Protein AF-U7PN08-F1 (afdb_monomer_lite)

Organism: Sporothrix schenckii (strain ATCC 58251 / de Perez 2211183) (NCBI:txid1391915)

Foldseek 3Di:
DVPPDDVVCDDPVNCCVQQPDDPKDWDWDQDPVRAIATFAWDWDFDDDPNHTFKIFIWGGDPQETEGRDIDGDPVCVVVVVVLVVQVVRVVCCVVRVRNDYHPDDAQLPDPVRVVVLVDPFDWDAFPQARPDTHTCDPVVSVVVVPDNHDGVVVVVLVVVLVVVCVVPVPDDSVCSLPPPLPPDDPPDDCDDDDDDPDDDDDDDDDDDDDDDDDDDDDDDPDDDDDDDDDDDDDDDDDDPDLFQPQVPPDPPFDDLVVLQPADQQQAWEAAQVDPDTGGPVPDPQCPVDGCPPRDGPVVVSSSVCRVNDSSCRSVHYHYHYDDDD

Secondary structure (DSSP, 8-state):
--S---GGG--HHHHIIIII--SSPPEEEE-TTS-EEEEEEEEEEEEETTEEEEEEEEEEETTEEEEEEEEE-GGGGGG-HHHHHHHHHHHHHHHHT-SEEE-----TT-TTTGGGGGSSS-EEE-SS-TT-EEE-SHHHHHHHTT-SS--HHHHHHHHHHHHHHHH-TTS-GGGTTTGGGSSPPP-----------PPP-------------PPPPPPP---PPP------------------GGGS--TTPPPHHHHTTS--TT-EEEETTEEEEEEGGGSGGGGGS-TTSSSSHHHHHHHHHHHH-GGGGGG--EEE-----

Radius of gyration: 24.43 Å; chains: 1; bounding box: 59×57×61 Å

Structure (mmCIF, N/CA/C/O backbone):
data_AF-U7PN08-F1
#
_entry.id   AF-U7PN08-F1
#
loop_
_atom_site.group_PDB
_atom_site.id
_atom_site.type_symbol
_atom_site.label_atom_id
_atom_site.label_alt_id
_atom_site.label_comp_id
_atom_site.label_asym_id
_atom_site.label_entity_id
_atom_site.label_seq_id
_atom_site.pdbx_PDB_ins_code
_atom_site.Cartn_x
_atom_site.Cartn_y
_atom_site.Cartn_z
_atom_site.occupancy
_atom_site.B_iso_or_equiv
_atom_site.auth_seq_id
_atom_site.auth_comp_id
_atom_site.auth_asym_id
_atom_site.auth_atom_id
_atom_site.pdbx_PDB_model_num
ATOM 1 N N . MET A 1 1 ? -21.910 5.090 8.828 1.00 48.53 1 MET A N 1
ATOM 2 C CA . MET A 1 1 ? -21.813 4.365 7.538 1.00 48.53 1 MET A CA 1
ATOM 3 C C . MET A 1 1 ? -21.013 5.213 6.531 1.00 48.53 1 MET A C 1
ATOM 5 O O . MET A 1 1 ? -21.538 6.206 6.048 1.00 48.53 1 MET A O 1
ATOM 9 N N . VAL A 1 2 ? -19.725 4.918 6.285 1.00 52.94 2 VAL A N 1
ATOM 10 C CA . VAL A 1 2 ? -18.786 5.825 5.559 1.00 52.94 2 VAL A CA 1
ATOM 11 C C . VAL A 1 2 ? -18.985 5.840 4.035 1.00 52.94 2 VAL A C 1
ATOM 13 O O . VAL A 1 2 ? -18.744 6.863 3.392 1.00 52.94 2 VAL A O 1
ATOM 16 N N . HIS A 1 3 ? -19.449 4.732 3.453 1.00 58.91 3 HIS A N 1
ATOM 17 C CA . HIS A 1 3 ? -19.640 4.603 2.002 1.00 58.91 3 HIS A CA 1
ATOM 18 C C . HIS A 1 3 ? -21.095 4.772 1.547 1.00 58.91 3 HIS A C 1
ATOM 20 O O . HIS A 1 3 ? -21.327 4.864 0.350 1.00 58.91 3 HIS A O 1
ATOM 26 N N . LYS A 1 4 ? -22.057 4.871 2.488 1.00 65.12 4 LYS A N 1
ATOM 27 C CA . LYS A 1 4 ? -23.510 4.951 2.215 1.00 65.12 4 LYS A CA 1
ATOM 28 C C . LYS A 1 4 ? -23.939 4.035 1.055 1.00 65.12 4 LYS A C 1
ATOM 30 O O . LYS A 1 4 ? -24.728 4.436 0.204 1.00 65.12 4 LYS A O 1
ATOM 35 N N . GLU A 1 5 ? -23.372 2.831 1.001 1.00 73.50 5 GLU A N 1
ATOM 36 C CA . GLU A 1 5 ? -23.681 1.895 -0.070 1.00 73.50 5 GLU A CA 1
ATOM 37 C C . GLU A 1 5 ? -25.128 1.428 0.067 1.00 73.50 5 GLU A C 1
ATOM 39 O O . GLU A 1 5 ? -25.603 1.219 1.191 1.00 73.50 5 GLU A O 1
ATOM 44 N N . PRO A 1 6 ? -25.850 1.282 -1.054 1.00 76.88 6 PRO A N 1
ATOM 45 C CA . PRO A 1 6 ? -27.193 0.743 -1.008 1.00 76.88 6 PRO A CA 1
ATOM 46 C C . PRO A 1 6 ? -27.141 -0.689 -0.449 1.00 76.88 6 PRO A C 1
ATOM 48 O O . PRO A 1 6 ? -26.194 -1.424 -0.748 1.00 76.88 6 PRO A O 1
ATOM 51 N N . PRO A 1 7 ? -28.160 -1.131 0.312 1.00 75.44 7 PRO A N 1
ATOM 52 C CA . PRO A 1 7 ? -28.191 -2.479 0.884 1.00 75.44 7 PRO A CA 1
ATOM 53 C C . PRO A 1 7 ? -27.984 -3.598 -0.144 1.00 75.44 7 PRO A C 1
ATOM 55 O O . PRO A 1 7 ? -27.451 -4.647 0.199 1.00 75.44 7 PRO A O 1
ATOM 58 N N . SER A 1 8 ? -28.340 -3.362 -1.412 1.00 79.88 8 SER A N 1
ATOM 59 C CA . SER A 1 8 ? -28.128 -4.297 -2.522 1.00 79.88 8 SER A CA 1
ATOM 60 C C . SER A 1 8 ? -26.656 -4.622 -2.802 1.00 79.88 8 SER A C 1
ATOM 62 O O . SER A 1 8 ? -26.373 -5.704 -3.305 1.00 79.88 8 SER A O 1
ATOM 64 N N . LYS A 1 9 ? -25.711 -3.733 -2.459 1.00 77.81 9 LYS A N 1
ATOM 65 C CA . LYS A 1 9 ? -24.267 -3.987 -2.613 1.00 77.81 9 LYS A CA 1
ATOM 66 C C . LYS A 1 9 ? -23.656 -4.746 -1.432 1.00 77.81 9 LYS A C 1
ATOM 68 O O . LYS A 1 9 ? -22.586 -5.335 -1.564 1.00 77.81 9 LYS A O 1
ATOM 73 N N . ILE A 1 10 ? -24.352 -4.806 -0.296 1.00 80.50 10 ILE A N 1
ATOM 74 C CA . ILE A 1 10 ? -23.883 -5.500 0.906 1.00 80.50 10 ILE A CA 1
ATOM 75 C C . ILE A 1 10 ? -24.376 -6.948 0.857 1.00 80.50 10 ILE A C 1
ATOM 77 O O . ILE A 1 10 ? -25.442 -7.285 1.369 1.00 80.50 10 ILE A O 1
ATOM 81 N N . SER A 1 11 ? -23.589 -7.827 0.237 1.00 86.81 11 SER A N 1
ATOM 82 C CA . SER A 1 11 ? -23.894 -9.259 0.159 1.00 86.81 11 SER A CA 1
ATOM 83 C C . SER A 1 11 ? -22.868 -10.102 0.915 1.00 86.81 11 SER A C 1
ATOM 85 O O . SER A 1 11 ? -21.688 -9.760 1.000 1.00 86.81 11 SER A O 1
ATOM 87 N N . LYS A 1 12 ? -23.304 -11.259 1.431 1.00 88.94 12 LYS A N 1
ATOM 88 C CA . LYS A 1 12 ? -22.400 -12.238 2.057 1.00 88.94 12 LYS A CA 1
ATOM 89 C C . LYS A 1 12 ? -21.317 -12.705 1.077 1.00 88.94 12 LYS A C 1
ATOM 91 O O . LYS A 1 12 ? -20.165 -12.831 1.469 1.00 88.94 12 LYS A O 1
ATOM 96 N N . ARG A 1 13 ? -21.681 -12.899 -0.198 1.00 90.38 13 ARG A N 1
ATOM 97 C CA . ARG A 1 13 ? -20.743 -13.249 -1.276 1.00 90.38 13 ARG A CA 1
ATOM 98 C C . ARG A 1 13 ? -19.701 -12.150 -1.493 1.00 90.38 13 ARG A C 1
ATOM 100 O O . ARG A 1 13 ? -18.518 -12.455 -1.530 1.00 90.38 13 ARG A O 1
ATOM 107 N N . GLY A 1 14 ? -20.125 -10.885 -1.560 1.00 88.38 14 GLY A N 1
ATOM 108 C CA . GLY A 1 14 ? -19.219 -9.739 -1.675 1.00 88.38 14 GLY A CA 1
ATOM 109 C C . GLY A 1 14 ? -18.252 -9.642 -0.495 1.00 88.38 14 GLY A C 1
ATOM 110 O O . GLY A 1 14 ? -17.055 -9.482 -0.701 1.00 88.38 14 GLY A O 1
ATOM 111 N N . PHE A 1 15 ? -18.740 -9.850 0.733 1.00 86.44 15 PHE A N 1
ATOM 112 C CA . PHE A 1 15 ? -17.890 -9.918 1.925 1.00 86.44 15 PHE A CA 1
ATOM 113 C C . PHE A 1 15 ? -16.856 -11.050 1.840 1.00 86.44 15 PHE A C 1
ATOM 115 O O . PHE A 1 15 ? -15.682 -10.835 2.131 1.00 86.44 15 PHE A O 1
ATOM 122 N N . THR A 1 16 ? -17.269 -12.254 1.432 1.00 90.31 16 THR A N 1
ATOM 123 C CA . THR A 1 16 ? -16.353 -13.391 1.277 1.00 90.31 16 THR A CA 1
ATOM 124 C C . THR A 1 16 ? -15.292 -13.111 0.217 1.00 90.31 16 THR A C 1
ATOM 126 O O . THR A 1 16 ? -14.107 -13.264 0.501 1.00 90.31 16 THR A O 1
ATOM 129 N N . ASN A 1 17 ? -15.697 -12.644 -0.962 1.00 89.44 17 ASN A N 1
ATOM 130 C CA . ASN A 1 17 ? -14.781 -12.401 -2.073 1.00 89.44 17 ASN A CA 1
ATOM 131 C C . ASN A 1 17 ? -13.798 -11.265 -1.782 1.00 89.44 17 ASN A C 1
ATOM 133 O O . ASN A 1 17 ? -12.627 -11.392 -2.111 1.00 89.44 17 ASN A O 1
ATOM 137 N N . PHE A 1 18 ? -14.264 -10.178 -1.163 1.00 87.62 18 PHE A N 1
ATOM 138 C CA . PHE A 1 18 ? -13.441 -8.992 -0.942 1.00 87.62 18 PHE A CA 1
ATOM 139 C C . PHE A 1 18 ? -12.589 -9.072 0.330 1.00 87.62 18 PHE A C 1
ATOM 141 O O . PHE A 1 18 ? -11.478 -8.558 0.354 1.00 87.62 18 PHE A O 1
ATOM 148 N N . LEU A 1 19 ? -13.104 -9.684 1.403 1.00 90.19 19 LEU A N 1
ATOM 149 C CA . LEU A 1 19 ? -12.469 -9.610 2.724 1.00 90.19 19 LEU A CA 1
ATOM 150 C C . LEU A 1 19 ? -11.989 -10.958 3.260 1.00 90.19 19 LEU A C 1
ATOM 152 O O . LEU A 1 19 ? -11.225 -10.955 4.217 1.00 90.19 19 LEU A O 1
ATOM 156 N N . CYS A 1 20 ? -12.429 -12.100 2.722 1.00 91.25 20 CYS A N 1
ATOM 157 C CA . CYS A 1 20 ? -12.072 -13.418 3.273 1.00 91.25 20 CYS A CA 1
ATOM 158 C C . CYS A 1 20 ? -11.167 -14.236 2.356 1.00 91.25 20 CYS A C 1
ATOM 160 O O . CYS A 1 20 ? -10.262 -14.911 2.846 1.00 91.25 20 CYS A O 1
ATOM 162 N N . ASN A 1 21 ? -11.435 -14.205 1.053 1.00 91.12 21 ASN A N 1
ATOM 163 C CA . ASN A 1 21 ? -10.650 -14.928 0.069 1.00 91.12 21 ASN A CA 1
ATOM 164 C C . ASN A 1 21 ? -9.353 -14.165 -0.188 1.00 91.12 21 ASN A C 1
ATOM 166 O O . ASN A 1 21 ? -9.376 -12.974 -0.478 1.00 91.12 21 ASN A O 1
ATOM 170 N N . SER A 1 22 ? -8.227 -14.862 -0.084 1.00 92.75 22 SER A N 1
ATOM 171 C CA . SER A 1 22 ? -6.915 -14.307 -0.389 1.00 92.75 22 SER A CA 1
ATOM 172 C C . SER A 1 22 ? -6.067 -15.351 -1.107 1.00 92.75 22 SER A C 1
ATOM 174 O O . SER A 1 22 ? -6.108 -16.522 -0.713 1.00 92.75 22 SER A O 1
ATOM 176 N N . PRO A 1 23 ? -5.286 -14.952 -2.128 1.00 92.81 23 PRO A N 1
ATOM 177 C CA . PRO A 1 23 ? -4.316 -15.837 -2.764 1.00 92.81 23 PRO A CA 1
ATOM 178 C C . PRO A 1 23 ? -3.104 -16.123 -1.862 1.00 92.81 23 PRO A C 1
ATOM 180 O O . PRO A 1 23 ? -2.342 -17.050 -2.132 1.00 92.81 23 PRO A O 1
ATOM 183 N N . LEU A 1 24 ? -2.905 -15.347 -0.788 1.00 93.81 24 LEU A N 1
ATOM 184 C CA . LEU A 1 24 ? -1.749 -15.494 0.088 1.00 93.81 24 LEU A CA 1
ATOM 185 C C . LEU A 1 24 ? -1.892 -16.726 0.983 1.00 93.81 24 LEU A C 1
ATOM 187 O O . LEU A 1 24 ? -2.796 -16.828 1.821 1.00 93.81 24 LEU A O 1
ATOM 191 N N . ARG A 1 25 ? -0.943 -17.654 0.847 1.00 92.75 25 ARG A N 1
ATOM 192 C CA . ARG A 1 25 ? -0.860 -18.836 1.705 1.00 92.75 25 ARG A CA 1
ATOM 193 C C . ARG A 1 25 ? -0.466 -18.420 3.117 1.00 92.75 25 ARG A C 1
ATOM 195 O O . ARG A 1 25 ? 0.475 -17.657 3.316 1.00 92.75 25 ARG A O 1
ATOM 202 N N . ARG A 1 26 ? -1.195 -18.938 4.108 1.00 96.25 26 ARG A N 1
ATOM 203 C CA . ARG A 1 26 ? -0.834 -18.752 5.514 1.00 96.25 26 ARG A CA 1
ATOM 204 C C . ARG A 1 26 ? 0.273 -19.716 5.895 1.00 96.25 26 ARG A C 1
ATOM 206 O O . ARG A 1 26 ? 0.074 -20.926 5.836 1.00 96.25 26 ARG A O 1
ATOM 213 N N . GLU A 1 27 ? 1.386 -19.175 6.358 1.00 95.50 27 GLU A N 1
ATOM 214 C CA . GLU A 1 27 ? 2.536 -19.958 6.798 1.00 95.50 27 GLU A CA 1
ATOM 215 C C . GLU A 1 27 ? 3.260 -19.279 7.960 1.00 95.50 27 GLU A C 1
ATOM 217 O O . GLU A 1 27 ? 3.005 -18.119 8.290 1.00 95.50 27 GLU A O 1
ATOM 222 N N . THR A 1 28 ? 4.150 -20.026 8.606 1.00 95.12 28 THR A N 1
ATOM 223 C CA . THR A 1 28 ? 5.056 -19.486 9.617 1.00 95.12 28 THR A CA 1
ATOM 224 C C . THR A 1 28 ? 6.468 -19.544 9.061 1.00 95.12 28 THR A C 1
ATOM 226 O O . THR A 1 28 ? 7.020 -20.625 8.868 1.00 95.12 28 THR A O 1
ATOM 229 N N . PHE A 1 29 ? 7.056 -18.381 8.828 1.00 91.31 29 PHE A N 1
ATOM 230 C CA . PHE A 1 29 ? 8.434 -18.237 8.393 1.00 91.31 29 PHE A CA 1
ATOM 231 C C . PHE A 1 29 ? 9.353 -18.151 9.612 1.00 91.31 29 PHE A C 1
ATOM 233 O O . PHE A 1 29 ? 9.086 -17.383 10.534 1.00 91.31 29 PHE A O 1
ATOM 240 N N . THR A 1 30 ? 10.433 -18.932 9.632 1.00 92.12 30 THR A N 1
ATOM 241 C CA . THR A 1 30 ? 11.452 -18.849 10.688 1.00 92.12 30 THR A CA 1
ATOM 242 C C . THR A 1 30 ? 12.684 -18.160 10.124 1.00 92.12 30 THR A C 1
ATOM 244 O O . THR A 1 30 ? 13.304 -18.651 9.185 1.00 92.12 30 THR A O 1
ATOM 247 N N . GLU A 1 31 ? 13.023 -17.006 10.685 1.00 87.75 31 GLU A N 1
ATOM 248 C CA . GLU A 1 31 ? 14.230 -16.269 10.328 1.00 87.75 31 GLU A CA 1
ATOM 249 C C . GLU A 1 31 ? 15.496 -17.000 10.787 1.00 87.75 31 GLU A C 1
ATOM 251 O O . GLU A 1 31 ? 15.458 -17.844 11.682 1.00 87.75 31 GLU A O 1
ATOM 256 N N . ARG A 1 32 ? 16.655 -16.594 10.248 1.00 88.06 32 ARG A N 1
ATOM 257 C CA . ARG A 1 32 ? 17.975 -17.079 10.697 1.00 88.06 32 ARG A CA 1
ATOM 258 C C . ARG A 1 32 ? 18.209 -16.881 12.200 1.00 88.06 32 ARG A C 1
ATOM 260 O O . ARG A 1 32 ? 18.903 -17.675 12.818 1.00 88.06 32 ARG A O 1
ATOM 267 N N . SER A 1 33 ? 17.602 -15.850 12.787 1.00 89.00 33 SER A N 1
ATOM 268 C CA . SER A 1 33 ? 17.632 -15.562 14.228 1.00 89.00 33 SER A CA 1
ATOM 269 C C . SER A 1 33 ? 16.810 -16.547 15.078 1.00 89.00 33 SER A C 1
ATOM 271 O O . SER A 1 33 ? 16.816 -16.450 16.302 1.00 89.00 33 SER A O 1
ATOM 273 N N . GLY A 1 34 ? 16.052 -17.456 14.452 1.00 89.56 34 GLY A N 1
ATOM 274 C CA . GLY A 1 34 ? 15.071 -18.325 15.106 1.00 89.56 34 GLY A CA 1
ATOM 275 C C . GLY A 1 34 ? 13.718 -17.653 15.372 1.00 89.56 34 GLY A C 1
ATOM 276 O O . GLY A 1 34 ? 12.783 -18.315 15.827 1.00 89.56 34 GLY A O 1
ATOM 277 N N . ARG A 1 35 ? 13.571 -16.353 15.079 1.00 88.69 35 ARG A N 1
ATOM 278 C CA . ARG A 1 35 ? 12.297 -15.638 15.228 1.00 88.69 35 ARG A CA 1
ATOM 279 C C . ARG A 1 35 ? 11.270 -16.160 14.225 1.00 88.69 35 ARG A C 1
ATOM 281 O O . ARG A 1 35 ? 11.545 -16.248 13.031 1.00 88.69 35 ARG A O 1
ATOM 288 N N . GLN A 1 36 ? 10.065 -16.449 14.709 1.00 92.75 36 GLN A N 1
ATOM 289 C CA . GLN A 1 36 ? 8.946 -16.876 13.874 1.00 92.75 36 GLN A CA 1
ATOM 290 C C . GLN A 1 36 ? 8.055 -15.693 13.487 1.00 92.75 36 GLN A C 1
ATOM 292 O O . GLN A 1 36 ? 7.582 -14.952 14.349 1.00 92.75 36 GLN A O 1
ATOM 297 N N . LYS A 1 37 ? 7.782 -15.563 12.190 1.00 93.69 37 LYS A N 1
ATOM 298 C CA . LYS A 1 37 ? 6.851 -14.606 11.589 1.00 93.69 37 LYS A CA 1
ATOM 299 C C . LYS A 1 37 ? 5.677 -15.344 10.968 1.00 93.69 37 LYS A C 1
ATOM 301 O O . LYS A 1 37 ? 5.848 -16.413 10.395 1.00 93.69 37 LYS A O 1
ATOM 306 N N . LYS A 1 38 ? 4.483 -14.766 11.060 1.00 96.38 38 LYS A N 1
ATOM 307 C CA . LYS A 1 38 ? 3.294 -15.294 10.383 1.00 96.38 38 LYS A CA 1
ATOM 308 C C . LYS A 1 38 ? 3.156 -14.589 9.050 1.00 96.38 38 LYS A C 1
ATOM 310 O O . LYS A 1 38 ? 3.201 -13.372 9.026 1.00 96.38 38 LYS A O 1
ATOM 315 N N . LEU A 1 39 ? 2.941 -15.328 7.978 1.00 97.31 39 LEU A N 1
ATOM 316 C CA . LEU A 1 39 ? 2.681 -14.773 6.657 1.00 97.31 39 LEU A CA 1
ATOM 317 C C . LEU A 1 39 ? 1.262 -15.125 6.208 1.00 97.31 39 LEU A C 1
ATOM 319 O O . LEU A 1 39 ? 0.658 -16.074 6.718 1.00 97.31 39 LEU A O 1
ATOM 323 N N . GLY A 1 40 ? 0.723 -14.333 5.287 1.00 97.19 40 GLY A N 1
ATOM 324 C CA . GLY A 1 40 ? -0.614 -14.488 4.716 1.00 97.19 40 GLY A CA 1
ATOM 325 C C . GLY A 1 40 ? -1.629 -13.466 5.228 1.00 97.19 40 GLY A C 1
ATOM 326 O O . GLY A 1 40 ? -1.293 -12.543 5.967 1.00 97.19 40 GLY A O 1
ATOM 327 N N . SER A 1 41 ? -2.893 -13.632 4.835 1.00 97.31 41 SER A N 1
ATOM 328 C CA . SER A 1 41 ? -3.963 -12.679 5.168 1.00 97.31 41 SER A CA 1
ATOM 329 C C . SER A 1 41 ? -4.667 -13.019 6.475 1.00 97.31 41 SER A C 1
ATOM 331 O O . SER A 1 41 ? -5.036 -14.173 6.713 1.00 97.31 41 SER A O 1
ATOM 333 N N . PHE A 1 42 ? -4.929 -12.022 7.316 1.00 97.25 42 PHE A N 1
ATOM 334 C CA . PHE A 1 42 ? -5.542 -12.187 8.633 1.00 97.25 42 PHE A CA 1
ATOM 335 C C . PHE A 1 42 ? -6.609 -11.129 8.919 1.00 97.25 42 PHE A C 1
ATOM 337 O O . PHE A 1 42 ? -6.631 -10.042 8.344 1.00 97.25 42 PHE A O 1
ATOM 344 N N . HIS A 1 43 ? -7.486 -11.457 9.870 1.00 96.88 43 HIS A N 1
ATOM 345 C CA . HIS A 1 43 ? -8.453 -10.523 10.439 1.00 96.88 43 HIS A CA 1
ATOM 346 C C . HIS A 1 43 ? -8.082 -10.181 11.872 1.00 96.88 43 HIS A C 1
ATOM 348 O O . HIS A 1 43 ? -8.101 -11.039 12.758 1.00 96.88 43 HIS A O 1
ATOM 354 N N . GLN A 1 44 ? -7.823 -8.906 12.122 1.00 96.06 44 GLN A N 1
ATOM 355 C CA . GLN A 1 44 ? -7.682 -8.359 13.456 1.00 96.06 44 GLN A CA 1
ATOM 356 C C . GLN A 1 44 ? -9.050 -7.930 13.990 1.00 96.06 44 GLN A C 1
ATOM 358 O O . GLN A 1 44 ? -9.612 -6.915 13.590 1.00 96.06 44 GLN A O 1
ATOM 363 N N . CYS A 1 45 ? -9.602 -8.729 14.900 1.00 97.12 45 CYS A N 1
ATOM 364 C CA . CYS A 1 45 ? -10.939 -8.526 15.455 1.00 97.12 45 CYS A CA 1
ATOM 365 C C . CYS A 1 45 ? -10.902 -7.685 16.740 1.00 97.12 45 CYS A C 1
ATOM 367 O O . CYS A 1 45 ? -10.365 -8.127 17.755 1.00 97.12 45 CYS A O 1
ATOM 369 N N . TYR A 1 46 ? -11.552 -6.522 16.733 1.00 95.38 46 TYR A N 1
ATOM 370 C CA . TYR A 1 46 ? -11.676 -5.642 17.898 1.00 95.38 46 TYR A CA 1
ATOM 371 C C . TYR A 1 46 ? -13.018 -5.872 18.584 1.00 95.38 46 TYR A C 1
ATOM 373 O O . TYR A 1 46 ? -14.074 -5.753 17.954 1.00 95.38 46 TYR A O 1
ATOM 381 N N . ARG A 1 47 ? -12.987 -6.194 19.880 1.00 96.19 47 ARG A N 1
ATOM 382 C CA . ARG A 1 47 ? -14.186 -6.503 20.663 1.00 96.19 47 ARG A CA 1
ATOM 383 C C . ARG A 1 47 ? -14.318 -5.598 21.883 1.00 96.19 47 ARG A C 1
ATOM 385 O O . ARG A 1 47 ? -13.344 -5.407 22.601 1.00 96.19 47 ARG A O 1
ATOM 392 N N . LEU A 1 48 ? -15.529 -5.103 22.128 1.00 93.69 48 LEU A N 1
ATOM 393 C CA . LEU A 1 48 ? -15.926 -4.442 23.375 1.00 93.69 48 LEU A CA 1
ATOM 394 C C . LEU A 1 48 ? -16.951 -5.334 24.069 1.00 93.69 48 LEU A C 1
ATOM 396 O O . LEU A 1 48 ? -17.939 -5.719 23.445 1.00 93.69 48 LEU A O 1
ATOM 400 N N . ASP A 1 49 ? -16.689 -5.722 25.316 1.00 95.44 49 ASP A N 1
ATOM 401 C CA . ASP A 1 49 ? -17.567 -6.608 26.098 1.00 95.44 49 ASP A CA 1
ATOM 402 C C . ASP A 1 49 ? -17.956 -7.891 25.334 1.00 95.44 49 ASP A C 1
ATOM 404 O O . ASP A 1 49 ? -19.111 -8.313 25.282 1.00 95.44 49 ASP A O 1
ATOM 408 N N . GLY A 1 50 ? -16.978 -8.477 24.633 1.00 96.00 50 GLY A N 1
ATOM 409 C CA . GLY A 1 50 ? -17.147 -9.664 23.784 1.00 96.00 50 GLY A CA 1
ATOM 410 C C . GLY A 1 50 ? -17.799 -9.410 22.414 1.00 96.00 50 GLY A C 1
ATOM 411 O O . GLY A 1 50 ? -17.678 -10.248 21.513 1.00 96.00 50 GLY A O 1
ATOM 412 N N . ARG A 1 51 ? -18.424 -8.248 22.193 1.00 96.38 51 ARG A N 1
ATOM 413 C CA . ARG A 1 51 ? -19.074 -7.888 20.923 1.00 96.38 51 ARG A CA 1
ATOM 414 C C . ARG A 1 51 ? -18.050 -7.398 19.910 1.00 96.38 51 ARG A C 1
ATOM 416 O O . ARG A 1 51 ? -17.253 -6.523 20.221 1.00 96.38 51 ARG A O 1
ATOM 423 N N . LEU A 1 52 ? -18.082 -7.943 18.694 1.00 96.00 52 LEU A N 1
ATOM 424 C CA . LEU A 1 52 ? -17.225 -7.498 17.591 1.00 96.00 52 LEU A CA 1
ATOM 425 C C . LEU A 1 52 ? -17.666 -6.112 17.120 1.00 96.00 52 LEU A C 1
ATOM 427 O O . LEU A 1 52 ? -18.808 -5.944 16.702 1.00 96.00 52 LEU A O 1
ATOM 431 N N . VAL A 1 53 ? -16.764 -5.136 17.196 1.00 95.81 53 VAL A N 1
ATOM 432 C CA . VAL A 1 53 ? -17.049 -3.736 16.847 1.00 95.81 53 VAL A CA 1
ATOM 433 C C . VAL A 1 53 ? -16.179 -3.206 15.713 1.00 95.81 53 VAL A C 1
ATOM 435 O O . VAL A 1 53 ? -16.565 -2.226 15.085 1.00 95.81 53 VAL A O 1
ATOM 438 N N . ALA A 1 54 ? -15.040 -3.835 15.417 1.00 95.94 54 ALA A N 1
ATOM 439 C CA . ALA A 1 54 ? -14.244 -3.538 14.229 1.00 95.94 54 ALA A CA 1
ATOM 440 C C . ALA A 1 54 ? -13.440 -4.752 13.764 1.00 95.94 54 ALA A C 1
ATOM 442 O O . ALA A 1 54 ? -13.183 -5.678 14.538 1.00 95.94 54 ALA A O 1
ATOM 443 N N . ILE A 1 55 ? -13.044 -4.722 12.497 1.00 95.69 55 ILE A N 1
ATOM 444 C CA . ILE A 1 55 ? -12.181 -5.706 11.856 1.00 95.69 55 ILE A CA 1
ATOM 445 C C . ILE A 1 55 ? -11.156 -4.939 11.017 1.00 95.69 55 ILE A C 1
ATOM 447 O O . ILE A 1 55 ? -11.537 -4.185 10.121 1.00 95.69 55 ILE A O 1
ATOM 451 N N . GLY A 1 56 ? -9.874 -5.149 11.306 1.00 95.94 56 GLY A N 1
ATOM 452 C CA . GLY A 1 56 ? -8.787 -4.852 10.375 1.00 95.94 56 GLY A CA 1
ATOM 453 C C . GLY A 1 56 ? -8.515 -6.080 9.512 1.00 95.94 56 GLY A C 1
ATOM 454 O O . GLY A 1 56 ? -8.395 -7.185 10.038 1.00 95.94 56 GLY A O 1
ATOM 455 N N . VAL A 1 57 ? -8.466 -5.907 8.199 1.00 96.19 57 VAL A N 1
ATOM 456 C CA . VAL A 1 57 ? -8.034 -6.915 7.229 1.00 96.19 57 VAL A CA 1
ATOM 457 C C . VAL A 1 57 ? -6.621 -6.548 6.822 1.00 96.19 57 VAL A C 1
ATOM 459 O O . VAL A 1 57 ? -6.387 -5.437 6.345 1.00 96.19 57 VAL A O 1
ATOM 462 N N . LEU A 1 58 ? -5.691 -7.467 7.056 1.00 96.69 58 LEU A N 1
ATOM 463 C CA . LEU A 1 58 ? -4.272 -7.224 6.860 1.00 96.69 58 LEU A CA 1
ATOM 464 C C . LEU A 1 58 ? -3.592 -8.395 6.163 1.00 96.69 58 LEU A C 1
ATOM 466 O O . LEU A 1 58 ? -3.941 -9.551 6.410 1.00 96.69 58 LEU A O 1
ATOM 470 N N . ASP A 1 59 ? -2.570 -8.081 5.378 1.00 97.56 59 ASP A N 1
ATOM 471 C CA . ASP A 1 59 ? -1.636 -9.065 4.845 1.00 97.56 59 ASP A CA 1
ATOM 472 C C . ASP A 1 59 ? -0.314 -8.959 5.593 1.00 97.56 59 ASP A C 1
ATOM 474 O O . ASP A 1 59 ? 0.274 -7.883 5.711 1.00 97.56 59 ASP A O 1
ATOM 478 N N . LEU A 1 60 ? 0.148 -10.088 6.120 1.00 97.56 60 LEU A N 1
ATOM 479 C CA . LEU A 1 60 ? 1.480 -10.220 6.683 1.00 97.56 60 LEU A CA 1
ATOM 480 C C . LEU A 1 60 ? 2.398 -10.768 5.594 1.00 97.56 60 LEU A C 1
ATOM 482 O O . LEU A 1 60 ? 2.262 -11.913 5.160 1.00 97.56 60 LEU A O 1
ATOM 486 N N . LEU A 1 61 ? 3.310 -9.923 5.136 1.00 95.81 61 LEU A N 1
ATOM 487 C CA . LEU A 1 61 ? 4.317 -10.223 4.124 1.00 95.81 61 LEU A CA 1
ATOM 488 C C . LEU A 1 61 ? 5.701 -10.259 4.797 1.00 95.81 61 LEU A C 1
ATOM 490 O O . LEU A 1 61 ? 5.831 -9.780 5.925 1.00 95.81 61 LEU A O 1
ATOM 494 N N . PRO A 1 62 ? 6.748 -10.809 4.153 1.00 92.62 62 PRO A N 1
ATOM 495 C CA . PRO A 1 62 ? 8.045 -11.051 4.800 1.00 92.62 62 PRO A CA 1
ATOM 496 C C . PRO A 1 62 ? 8.613 -9.859 5.593 1.00 92.62 62 PRO A C 1
ATOM 498 O O . PRO A 1 62 ? 9.098 -10.026 6.720 1.00 92.62 62 PRO A O 1
ATOM 501 N N . ASP A 1 63 ? 8.462 -8.654 5.039 1.00 91.62 63 ASP A N 1
ATOM 502 C CA . ASP A 1 63 ? 8.958 -7.406 5.620 1.00 91.62 63 ASP A CA 1
ATOM 503 C C . ASP A 1 63 ? 7.865 -6.409 5.995 1.00 91.62 63 ASP A C 1
ATOM 505 O O . ASP A 1 63 ? 8.190 -5.307 6.446 1.00 91.62 63 ASP A O 1
ATOM 509 N N . CYS A 1 64 ? 6.579 -6.738 5.834 1.00 95.62 64 CYS A N 1
ATOM 510 C CA . CYS A 1 64 ? 5.549 -5.742 6.087 1.00 95.62 64 CYS A CA 1
ATOM 511 C C . CYS A 1 64 ? 4.204 -6.243 6.602 1.00 95.62 64 CYS A C 1
ATOM 513 O O . CYS A 1 64 ? 3.765 -7.356 6.330 1.00 95.62 64 CYS A O 1
ATOM 515 N N . VAL A 1 65 ? 3.544 -5.348 7.338 1.00 98.12 65 VAL A N 1
ATOM 516 C CA . VAL A 1 65 ? 2.114 -5.414 7.638 1.00 98.12 65 VAL A CA 1
ATOM 517 C C . VAL A 1 65 ? 1.404 -4.502 6.645 1.00 98.12 65 VAL A C 1
ATOM 519 O O . VAL A 1 65 ? 1.569 -3.283 6.702 1.00 98.12 65 VAL A O 1
ATOM 522 N N . SER A 1 66 ? 0.629 -5.075 5.731 1.00 97.56 66 SER A N 1
ATOM 523 C CA . SER A 1 66 ? -0.166 -4.329 4.755 1.00 97.56 66 SER A CA 1
ATOM 524 C C . SER A 1 66 ? -1.603 -4.170 5.239 1.00 97.56 66 SER A C 1
ATOM 526 O O . SER A 1 66 ? -2.286 -5.159 5.501 1.00 97.56 66 SER A O 1
ATOM 528 N N . ALA A 1 67 ? -2.061 -2.926 5.365 1.00 96.44 67 ALA A N 1
ATOM 529 C CA . ALA A 1 67 ? -3.423 -2.577 5.742 1.00 96.44 67 ALA A CA 1
ATOM 530 C C . ALA A 1 67 ? -4.338 -2.643 4.510 1.00 96.44 67 ALA A C 1
ATOM 532 O O . ALA A 1 67 ? -4.430 -1.687 3.737 1.00 96.44 67 ALA A O 1
ATOM 533 N N . VAL A 1 68 ? -5.024 -3.772 4.328 1.00 94.81 68 VAL A N 1
ATOM 534 C CA . VAL A 1 68 ? -5.889 -4.013 3.162 1.00 94.81 68 VAL A CA 1
ATOM 535 C C . VAL A 1 68 ? -7.205 -3.255 3.306 1.00 94.81 68 VAL A C 1
ATOM 537 O O . VAL A 1 68 ? -7.615 -2.511 2.415 1.00 94.81 68 VAL A O 1
ATOM 540 N N . TYR A 1 69 ? -7.890 -3.433 4.439 1.00 92.56 69 TYR A N 1
ATOM 541 C CA . TYR A 1 69 ? -9.188 -2.807 4.672 1.00 92.56 69 TYR A CA 1
ATOM 542 C C . TYR A 1 69 ? -9.519 -2.702 6.160 1.00 92.56 69 TYR A C 1
ATOM 544 O O . TYR A 1 69 ? -9.150 -3.567 6.947 1.00 92.56 69 TYR A O 1
ATOM 552 N N . PHE A 1 70 ? -10.276 -1.681 6.562 1.00 92.19 70 PHE A N 1
ATOM 553 C CA . PHE A 1 70 ? -10.712 -1.525 7.951 1.00 92.19 70 PHE A CA 1
ATOM 554 C C . PHE A 1 70 ? -12.201 -1.183 8.017 1.00 92.19 70 PHE A C 1
ATOM 556 O O . PHE A 1 70 ? -12.635 -0.137 7.531 1.00 92.19 70 PHE A O 1
ATOM 563 N N . LEU A 1 71 ? -12.986 -2.049 8.660 1.00 90.62 71 LEU A N 1
ATOM 564 C CA . LEU A 1 71 ? -14.424 -1.866 8.851 1.00 90.62 71 LEU A CA 1
ATOM 565 C C . LEU A 1 71 ? -14.794 -1.849 10.331 1.00 90.62 71 LEU A C 1
ATOM 567 O O . LEU A 1 71 ? -14.172 -2.508 11.160 1.00 90.62 71 LEU A O 1
ATOM 571 N N . TYR A 1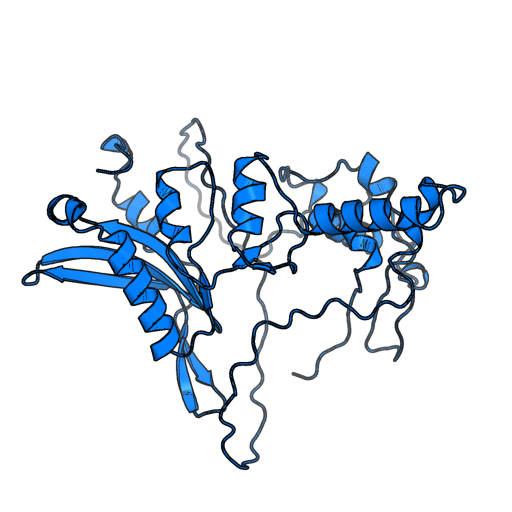 72 ? -15.833 -1.092 10.672 1.00 91.75 72 TYR A N 1
ATOM 572 C CA . TYR A 1 72 ? -16.275 -0.936 12.052 1.00 91.75 72 TYR A CA 1
ATOM 573 C C . TYR A 1 72 ? -17.765 -0.635 12.160 1.00 91.75 72 TYR A C 1
ATOM 575 O O . TYR A 1 72 ? -18.391 -0.097 11.245 1.00 91.75 72 TYR A O 1
ATOM 583 N N . HIS A 1 73 ? -18.320 -0.971 13.319 1.00 91.50 73 HIS A N 1
ATOM 584 C CA . HIS A 1 73 ? -19.694 -0.685 13.685 1.00 91.50 73 HIS A CA 1
ATOM 585 C C . HIS A 1 73 ? -19.874 0.811 13.973 1.00 91.50 73 HIS A C 1
ATOM 587 O O . HIS A 1 73 ? -19.025 1.457 14.587 1.00 91.50 73 HIS A O 1
ATOM 593 N N . GLU A 1 74 ? -21.007 1.379 13.566 1.00 89.00 74 GLU A N 1
ATOM 594 C CA . GLU A 1 74 ? -21.273 2.817 13.689 1.00 89.00 74 GLU A CA 1
ATOM 595 C C . GLU A 1 74 ? -21.216 3.346 15.127 1.00 89.00 74 GLU A C 1
ATOM 597 O O . GLU A 1 74 ? -20.845 4.499 15.341 1.00 89.00 74 GLU A O 1
ATOM 602 N N . SER A 1 75 ? -21.486 2.486 16.113 1.00 91.56 75 SER A N 1
ATOM 603 C CA . SER A 1 75 ? -21.443 2.829 17.539 1.00 91.56 75 SER A CA 1
ATOM 604 C C . SER A 1 75 ? -20.081 3.332 18.015 1.00 91.56 75 SER A C 1
ATOM 606 O O . SER A 1 75 ? -20.018 4.019 19.028 1.00 91.56 75 SER A O 1
ATOM 608 N N . ILE A 1 76 ? -18.994 2.994 17.313 1.00 93.19 76 ILE A N 1
ATOM 609 C CA . ILE A 1 76 ? -17.640 3.432 17.671 1.00 93.19 76 ILE A CA 1
ATOM 610 C C . ILE A 1 76 ? -17.075 4.487 16.714 1.00 93.19 76 ILE A C 1
ATOM 612 O O . ILE A 1 76 ? -15.913 4.853 16.846 1.00 93.19 76 ILE A O 1
ATOM 616 N N . HIS A 1 77 ? -17.865 5.006 15.765 1.00 89.62 77 HIS A N 1
ATOM 617 C CA . HIS A 1 77 ? -17.384 5.961 14.757 1.00 89.62 77 HIS A CA 1
ATOM 618 C C . HIS A 1 77 ? -16.710 7.197 15.377 1.00 89.62 77 HIS A C 1
ATOM 620 O O . HIS A 1 77 ? -15.631 7.599 14.943 1.00 89.62 77 HIS A O 1
ATOM 626 N N . ASN A 1 78 ? -17.297 7.737 16.449 1.00 91.69 78 ASN A N 1
ATOM 627 C CA . ASN A 1 78 ? -16.791 8.922 17.149 1.00 91.69 78 ASN A CA 1
ATOM 628 C C . ASN A 1 78 ? -15.446 8.689 17.865 1.00 91.69 78 ASN A C 1
ATOM 630 O O . ASN A 1 78 ? -14.806 9.649 18.282 1.00 91.69 78 ASN A O 1
ATOM 634 N N . LEU A 1 79 ? -15.000 7.435 17.995 1.00 91.81 79 LEU A N 1
ATOM 635 C CA . LEU A 1 79 ? -13.728 7.067 18.625 1.00 91.81 79 LEU A CA 1
ATOM 636 C C . LEU A 1 79 ? -12.558 7.016 17.628 1.00 91.81 79 LEU A C 1
ATOM 638 O O . LEU A 1 79 ? -11.462 6.609 17.997 1.00 91.81 79 LEU A O 1
ATOM 642 N N . SER A 1 80 ? -12.771 7.410 16.365 1.00 90.00 80 SER A N 1
ATOM 643 C CA . SER A 1 80 ? -11.758 7.340 15.296 1.00 90.00 80 SER A CA 1
ATOM 644 C C . SER A 1 80 ? -11.104 5.952 15.164 1.00 90.00 80 SER A C 1
ATOM 646 O O . SER A 1 80 ? -9.875 5.838 15.169 1.00 90.00 80 SER A O 1
ATOM 648 N N . PRO A 1 81 ? -11.896 4.874 15.020 1.00 91.56 81 PRO A N 1
ATOM 649 C CA . PRO A 1 81 ? -11.401 3.504 15.137 1.00 91.56 81 PRO A CA 1
ATOM 650 C C . PRO A 1 81 ? -10.351 3.150 14.077 1.00 91.56 81 PRO A C 1
ATOM 652 O O . PRO A 1 81 ? -9.472 2.346 14.356 1.00 91.56 81 PRO A O 1
ATOM 655 N N . GLY A 1 82 ? -10.374 3.797 12.905 1.00 91.00 82 GLY A N 1
ATOM 656 C CA . GLY A 1 82 ? -9.333 3.626 11.887 1.00 91.00 82 GLY A CA 1
ATOM 657 C C . GLY A 1 82 ? -7.943 4.091 12.343 1.00 91.00 82 GLY A C 1
ATOM 658 O O . GLY A 1 82 ? -6.957 3.435 12.028 1.00 91.00 82 GLY A O 1
ATOM 659 N N . LYS A 1 83 ? -7.846 5.166 13.147 1.00 93.06 83 LYS A N 1
ATOM 660 C CA . LYS A 1 83 ? -6.556 5.602 13.717 1.00 93.06 83 LYS A CA 1
ATOM 661 C C . LYS A 1 83 ? -6.043 4.598 14.748 1.00 93.06 83 LYS A C 1
ATOM 663 O O . LYS A 1 83 ? -4.858 4.288 14.760 1.00 93.06 83 LYS A O 1
ATOM 668 N N . LEU A 1 84 ? -6.938 4.058 15.580 1.00 93.50 84 LEU A N 1
ATOM 669 C CA . LEU A 1 84 ? -6.600 2.984 16.517 1.00 93.50 84 LEU A CA 1
ATOM 670 C C . LEU A 1 84 ? -6.145 1.712 15.782 1.00 93.50 84 LEU A C 1
ATOM 672 O O . LEU A 1 84 ? -5.183 1.080 16.209 1.00 93.50 84 LEU A O 1
ATOM 676 N N . GLY A 1 85 ? -6.822 1.361 14.683 1.00 94.81 85 GLY A N 1
ATOM 677 C CA . GLY A 1 85 ? -6.451 0.261 13.794 1.00 94.81 85 GLY A CA 1
ATOM 678 C C . GLY A 1 85 ? -5.016 0.398 13.300 1.00 94.81 85 GLY A C 1
ATOM 679 O O . GLY A 1 85 ? -4.182 -0.442 13.622 1.00 94.81 85 GLY A O 1
ATOM 680 N N . ALA A 1 86 ? -4.711 1.528 12.657 1.00 95.69 86 ALA A N 1
ATOM 681 C CA . ALA A 1 86 ? -3.370 1.851 12.178 1.00 95.69 86 ALA A CA 1
ATOM 682 C C . ALA A 1 86 ? -2.308 1.789 13.291 1.00 95.69 86 ALA A C 1
ATOM 684 O O . ALA A 1 86 ? -1.279 1.143 13.125 1.00 95.69 86 ALA A O 1
ATOM 685 N N . LEU A 1 87 ? -2.565 2.383 14.466 1.00 96.50 87 LEU A N 1
ATOM 686 C CA . LEU A 1 87 ? -1.631 2.307 15.599 1.00 96.50 87 LEU A CA 1
ATOM 687 C C . LEU A 1 87 ? -1.369 0.865 16.045 1.00 96.50 87 LEU A C 1
ATOM 689 O O . LEU A 1 87 ? -0.242 0.522 16.402 1.00 96.50 87 LEU A O 1
ATOM 693 N N . ARG A 1 88 ? -2.395 0.010 16.036 1.00 97.06 88 ARG A N 1
ATOM 694 C CA . ARG A 1 88 ? -2.240 -1.389 16.433 1.00 97.06 88 ARG A CA 1
ATOM 695 C C . ARG A 1 88 ? -1.538 -2.223 15.359 1.00 97.06 88 ARG A C 1
ATOM 697 O O . ARG A 1 88 ? -0.784 -3.117 15.727 1.00 97.06 88 ARG A O 1
ATOM 704 N N . GLU A 1 89 ? -1.746 -1.932 14.081 1.00 97.88 89 GLU A N 1
ATOM 705 C CA . GLU A 1 89 ? -1.016 -2.555 12.969 1.00 97.88 89 GLU A CA 1
ATOM 706 C C . GLU A 1 89 ? 0.465 -2.150 12.966 1.00 97.88 89 GLU A C 1
ATOM 708 O O . GLU A 1 89 ? 1.328 -3.005 12.794 1.00 97.88 89 GLU A O 1
ATOM 713 N N . ILE A 1 90 ? 0.780 -0.883 13.256 1.00 97.56 90 ILE A N 1
ATOM 714 C CA . ILE A 1 90 ? 2.161 -0.415 13.453 1.00 97.56 90 ILE A CA 1
ATOM 715 C C . ILE A 1 90 ? 2.797 -1.117 14.659 1.00 97.56 90 ILE A C 1
ATOM 717 O O . ILE A 1 90 ? 3.922 -1.605 14.571 1.00 97.56 90 ILE A O 1
ATOM 721 N N . ALA A 1 91 ? 2.078 -1.219 15.783 1.00 97.69 91 ALA A N 1
ATOM 722 C CA . ALA A 1 91 ? 2.559 -1.966 16.944 1.00 97.69 91 ALA A CA 1
AT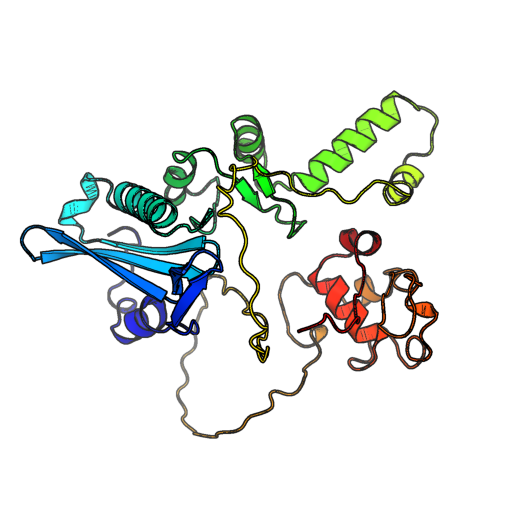OM 723 C C . ALA A 1 91 ? 2.793 -3.447 16.604 1.00 97.69 91 ALA A C 1
ATOM 725 O O . ALA A 1 91 ? 3.812 -4.002 16.997 1.00 97.69 91 ALA A O 1
ATOM 726 N N . LEU A 1 92 ? 1.903 -4.069 15.824 1.00 96.94 92 LEU A N 1
ATOM 727 C CA . LEU A 1 92 ? 2.082 -5.432 15.321 1.00 96.94 92 LEU A CA 1
ATOM 728 C C . LEU A 1 92 ? 3.320 -5.551 14.421 1.00 96.94 92 LEU A C 1
ATOM 730 O O . LEU A 1 92 ? 4.034 -6.547 14.523 1.00 96.94 92 LEU A O 1
ATOM 734 N N . ALA A 1 93 ? 3.584 -4.557 13.567 1.00 97.12 93 ALA A N 1
ATOM 735 C CA . ALA A 1 93 ? 4.772 -4.529 12.723 1.00 97.12 93 ALA A CA 1
ATOM 736 C C . ALA A 1 93 ? 6.047 -4.557 13.579 1.00 97.12 93 ALA A C 1
ATOM 738 O O . ALA A 1 93 ? 6.892 -5.433 13.405 1.00 97.12 93 ALA A O 1
ATOM 739 N N . LEU A 1 94 ? 6.116 -3.681 14.585 1.00 95.56 94 LEU A N 1
ATOM 740 C CA . LEU A 1 94 ? 7.223 -3.613 15.540 1.00 95.56 94 LEU A CA 1
ATOM 741 C C . LEU A 1 94 ? 7.374 -4.903 16.366 1.00 95.56 94 LEU A C 1
ATOM 743 O O . LEU A 1 94 ? 8.461 -5.472 16.422 1.00 95.56 94 LEU A O 1
ATOM 747 N N . GLU A 1 95 ? 6.287 -5.383 16.977 1.00 95.12 95 GLU A N 1
ATOM 748 C CA . GLU A 1 95 ? 6.258 -6.590 17.820 1.00 95.12 95 GLU A CA 1
ATOM 749 C C . GLU A 1 95 ? 6.635 -7.852 17.020 1.00 95.12 95 GLU A C 1
ATOM 751 O O . GLU A 1 95 ? 7.352 -8.722 17.516 1.00 95.12 95 GLU A O 1
ATOM 756 N N . GLY A 1 96 ? 6.154 -7.959 15.778 1.00 93.56 96 GLY A N 1
ATOM 757 C CA . GLY A 1 96 ? 6.378 -9.103 14.892 1.00 93.56 96 GLY A CA 1
ATOM 758 C C . GLY A 1 96 ? 7.645 -9.014 14.044 1.00 93.56 96 GLY A C 1
ATOM 759 O O . GLY A 1 96 ? 7.973 -9.966 13.337 1.00 93.56 96 GLY A O 1
ATOM 760 N N . GLY A 1 97 ? 8.367 -7.894 14.098 1.00 94.00 97 GLY A N 1
ATOM 761 C CA . GLY A 1 97 ? 9.584 -7.705 13.320 1.00 94.00 97 GLY A CA 1
ATOM 762 C C . GLY A 1 97 ? 9.371 -7.462 11.831 1.00 94.00 97 GLY A C 1
ATOM 763 O O . GLY A 1 97 ? 10.275 -7.733 11.039 1.00 94.00 97 GLY A O 1
ATOM 764 N N . TYR A 1 98 ? 8.189 -7.002 11.439 1.00 95.81 98 TYR A N 1
ATOM 765 C CA . TYR A 1 98 ? 7.934 -6.516 10.091 1.00 95.81 98 TYR A CA 1
ATOM 766 C C . TYR A 1 98 ? 8.532 -5.118 9.978 1.00 95.81 98 TYR A C 1
ATOM 768 O O . TYR A 1 98 ? 8.238 -4.234 10.782 1.00 95.81 98 TYR A O 1
ATOM 776 N N . ARG A 1 99 ? 9.401 -4.925 8.989 1.00 94.44 99 ARG A N 1
ATOM 777 C CA . ARG A 1 99 ? 10.158 -3.687 8.804 1.00 94.44 99 ARG A CA 1
ATOM 778 C C . ARG A 1 99 ? 9.257 -2.485 8.522 1.00 94.44 99 ARG A C 1
ATOM 780 O O . ARG A 1 99 ? 9.599 -1.365 8.893 1.00 94.44 99 ARG A O 1
ATOM 787 N N . TRP A 1 100 ? 8.121 -2.717 7.876 1.00 96.94 100 TRP A N 1
ATOM 788 C CA . TRP A 1 100 ? 7.267 -1.661 7.352 1.00 96.94 100 TRP A CA 1
ATOM 789 C C . TRP A 1 100 ? 5.790 -1.898 7.662 1.00 96.94 100 TRP A C 1
ATOM 791 O O . TRP A 1 100 ? 5.307 -3.030 7.693 1.00 96.94 100 TRP A O 1
ATOM 801 N N . TRP A 1 101 ? 5.048 -0.805 7.805 1.00 97.88 101 TRP A N 1
ATOM 802 C CA . TRP A 1 101 ? 3.590 -0.810 7.761 1.00 97.88 101 TRP A CA 1
ATOM 803 C C . TRP A 1 101 ? 3.135 -0.074 6.503 1.00 97.88 101 TRP A C 1
ATOM 805 O O . TRP A 1 101 ? 3.483 1.089 6.298 1.00 97.88 101 TRP A O 1
ATOM 815 N N . TYR A 1 102 ? 2.375 -0.758 5.653 1.00 97.31 102 TYR A N 1
ATOM 816 C CA . TYR A 1 102 ? 1.869 -0.216 4.399 1.00 97.31 102 TYR A CA 1
ATOM 817 C C . TYR A 1 102 ? 0.414 0.173 4.604 1.00 97.31 102 TYR A C 1
ATOM 819 O O . TYR A 1 102 ? -0.459 -0.681 4.704 1.00 97.31 102 TYR A O 1
ATOM 827 N N . SER A 1 103 ? 0.138 1.475 4.630 1.00 94.38 103 SER A N 1
ATOM 828 C CA . SER A 1 103 ? -1.231 1.975 4.802 1.00 94.38 103 SER A CA 1
ATOM 829 C C . SER A 1 103 ? -2.104 1.844 3.541 1.00 94.38 103 SER A C 1
ATOM 831 O O . SER A 1 103 ? -3.275 2.228 3.567 1.00 94.38 103 SER A O 1
ATOM 833 N N . GLY A 1 104 ? -1.545 1.355 2.428 1.00 92.31 104 GLY A N 1
ATOM 834 C CA . GLY A 1 104 ? -2.160 1.351 1.097 1.00 92.31 104 GLY A CA 1
ATOM 835 C C . GLY A 1 104 ? -2.102 2.719 0.406 1.00 92.31 104 GLY A C 1
ATOM 836 O O . GLY A 1 104 ? -1.442 3.641 0.884 1.00 92.31 104 GLY A O 1
ATOM 837 N N . TYR A 1 105 ? -2.833 2.873 -0.701 1.00 90.81 105 TYR A N 1
ATOM 838 C CA . TYR A 1 105 ? -2.822 4.094 -1.517 1.00 90.81 105 TYR A CA 1
ATOM 839 C C . TYR A 1 105 ? -3.138 5.370 -0.730 1.00 90.81 105 TYR A C 1
ATOM 841 O O . TYR A 1 105 ? -4.009 5.387 0.149 1.00 90.81 105 TYR A O 1
ATOM 849 N N . TYR A 1 106 ? -2.474 6.462 -1.098 1.00 91.69 106 TYR A N 1
ATOM 850 C CA . TYR A 1 106 ? -2.723 7.789 -0.554 1.00 91.69 106 TYR A CA 1
ATOM 851 C C . TYR A 1 106 ? -3.088 8.761 -1.676 1.00 91.69 106 TYR A C 1
ATOM 853 O O . TYR A 1 106 ? -2.282 9.054 -2.551 1.00 91.69 106 TYR A O 1
ATOM 861 N N . ILE A 1 107 ? -4.315 9.277 -1.623 1.00 90.88 107 ILE A N 1
ATOM 862 C CA . ILE A 1 107 ? -4.816 10.316 -2.523 1.00 90.88 107 ILE A CA 1
ATOM 863 C C . ILE A 1 107 ? -4.914 11.605 -1.714 1.00 90.88 107 ILE A C 1
ATOM 865 O O . ILE A 1 107 ? -5.776 11.731 -0.839 1.00 90.88 107 ILE A O 1
ATOM 869 N N . HIS A 1 108 ? -4.046 12.568 -2.020 1.00 92.38 108 HIS A N 1
ATOM 870 C CA . HIS A 1 108 ? -3.876 13.785 -1.225 1.00 92.38 108 HIS A CA 1
ATOM 871 C C . HIS A 1 108 ? -5.170 14.598 -1.048 1.00 92.38 108 HIS A C 1
ATOM 873 O O . HIS A 1 108 ? -5.520 14.994 0.065 1.00 92.38 108 HIS A O 1
ATOM 879 N N . ASN A 1 109 ? -5.940 14.763 -2.126 1.00 88.75 109 ASN A N 1
ATOM 880 C CA . ASN A 1 109 ? -7.187 15.533 -2.120 1.00 88.75 109 ASN A CA 1
ATOM 881 C C . ASN A 1 109 ? -8.401 14.751 -1.590 1.00 88.75 109 ASN A C 1
ATOM 883 O O . ASN A 1 109 ? -9.510 15.280 -1.584 1.00 88.75 109 ASN A O 1
ATOM 887 N N . CYS A 1 110 ? -8.231 13.504 -1.136 1.00 88.44 110 CYS A N 1
ATOM 888 C CA . CYS A 1 110 ? -9.316 12.698 -0.583 1.00 88.44 110 CYS A CA 1
ATOM 889 C C . CYS A 1 110 ? -9.432 12.920 0.937 1.00 88.44 110 CYS A C 1
ATOM 891 O O . CYS A 1 110 ? -8.594 12.417 1.695 1.00 88.44 110 CYS A O 1
ATOM 893 N N . PRO A 1 111 ? -10.503 13.571 1.449 1.00 84.62 111 PRO A N 1
ATOM 894 C CA . PRO A 1 111 ? -10.647 13.824 2.886 1.00 84.62 111 PRO A CA 1
ATOM 895 C C . PRO A 1 111 ? -10.630 12.543 3.730 1.00 84.62 111 PRO A C 1
ATOM 897 O O . PRO A 1 111 ? -10.190 12.556 4.877 1.00 84.62 111 PRO A O 1
ATOM 900 N N . LYS A 1 112 ? -11.068 11.415 3.149 1.00 81.81 112 LYS A N 1
ATOM 901 C CA . LYS A 1 112 ? -11.091 10.100 3.806 1.00 81.81 112 LYS A CA 1
ATOM 902 C C . LYS A 1 112 ? -9.697 9.508 4.017 1.00 81.81 112 LYS A C 1
ATOM 904 O O . LYS A 1 112 ? -9.547 8.668 4.893 1.00 81.81 112 LYS A O 1
ATOM 909 N N . MET A 1 113 ? -8.699 9.930 3.241 1.00 88.88 113 MET A N 1
ATOM 910 C CA . MET A 1 113 ? -7.317 9.448 3.344 1.00 88.88 113 MET A CA 1
ATOM 911 C C . MET A 1 113 ? -6.414 10.400 4.129 1.00 88.88 113 MET A C 1
ATOM 913 O O . MET A 1 113 ? -5.294 10.031 4.468 1.00 88.88 113 MET A O 1
ATOM 917 N N . ARG A 1 114 ? -6.903 11.595 4.489 1.00 89.06 114 ARG A N 1
ATOM 918 C CA . ARG A 1 114 ? -6.108 12.615 5.185 1.00 89.06 114 ARG A CA 1
ATOM 919 C C . ARG A 1 114 ? -5.530 12.131 6.514 1.00 89.06 114 ARG A C 1
ATOM 921 O O . ARG A 1 114 ? -4.453 12.560 6.879 1.00 89.06 114 ARG A O 1
ATOM 928 N N . TYR A 1 115 ? -6.193 11.209 7.215 1.00 89.81 115 TYR A N 1
ATOM 929 C CA . TYR A 1 115 ? -5.667 10.663 8.473 1.00 89.81 115 TYR A CA 1
ATOM 930 C C . TYR A 1 115 ? -4.334 9.912 8.305 1.00 89.81 115 TYR A C 1
ATOM 932 O O . TYR A 1 115 ? -3.616 9.751 9.287 1.00 89.81 115 TYR A O 1
ATOM 940 N N . LYS A 1 116 ? -4.005 9.435 7.093 1.00 93.81 116 LYS A N 1
ATOM 941 C CA . LYS A 1 116 ? -2.790 8.651 6.841 1.00 93.81 116 LYS A CA 1
ATOM 942 C C . LYS A 1 116 ? -1.514 9.472 7.029 1.00 93.81 116 LYS A C 1
ATOM 944 O O . LYS A 1 116 ? -0.511 8.906 7.437 1.00 93.81 116 LYS A O 1
ATOM 949 N N . ILE A 1 117 ? -1.550 10.789 6.811 1.00 93.94 117 ILE A N 1
ATOM 950 C CA . ILE A 1 117 ? -0.362 11.653 6.964 1.00 93.94 117 ILE A CA 1
ATOM 951 C C . ILE A 1 117 ? -0.023 11.987 8.419 1.00 93.94 117 ILE A C 1
ATOM 953 O O . ILE A 1 117 ? 1.034 12.550 8.684 1.00 93.94 117 ILE A O 1
ATOM 957 N N . ASP A 1 118 ? -0.900 11.643 9.368 1.00 92.81 118 ASP A N 1
ATOM 958 C CA . ASP A 1 118 ? -0.655 11.874 10.796 1.00 92.81 118 ASP A CA 1
ATOM 959 C C . ASP A 1 118 ? 0.402 10.902 11.367 1.00 92.81 118 ASP A C 1
ATOM 961 O O . ASP A 1 118 ? 0.907 11.118 12.469 1.00 92.81 118 ASP A O 1
ATOM 965 N N . PHE A 1 119 ? 0.731 9.825 10.644 1.00 94.12 119 PHE A N 1
ATOM 966 C CA . PHE A 1 119 ? 1.736 8.839 11.047 1.00 94.12 119 PHE A CA 1
ATOM 967 C C . PHE A 1 119 ? 3.096 9.205 10.452 1.00 94.12 119 PHE A C 1
ATOM 969 O O . PHE A 1 119 ? 3.223 9.354 9.244 1.00 94.12 119 PHE A O 1
ATOM 976 N N . ALA A 1 120 ? 4.134 9.347 11.270 1.00 94.50 120 ALA A N 1
ATOM 977 C CA . ALA A 1 120 ? 5.459 9.731 10.788 1.00 94.50 120 ALA A CA 1
ATOM 978 C C . ALA A 1 120 ? 6.570 8.972 11.535 1.00 94.50 120 ALA A C 1
ATOM 980 O O . ALA A 1 120 ? 6.387 8.656 12.714 1.00 94.50 120 ALA A O 1
ATOM 981 N N . PRO A 1 121 ? 7.728 8.723 10.889 1.00 95.75 121 PRO A N 1
ATOM 982 C CA . PRO A 1 121 ? 8.029 9.005 9.478 1.00 95.75 121 PRO A CA 1
ATOM 983 C C . PRO A 1 121 ? 7.268 8.070 8.520 1.00 95.75 121 PRO A C 1
ATOM 985 O O . PRO A 1 121 ? 6.920 6.953 8.891 1.00 95.75 121 PRO A O 1
ATOM 988 N N . GLN A 1 122 ? 7.012 8.523 7.290 1.00 95.19 122 GLN A N 1
ATOM 989 C CA . GLN A 1 122 ? 6.433 7.688 6.234 1.00 95.19 122 GLN A CA 1
ATOM 990 C C . GLN A 1 122 ? 6.983 8.079 4.860 1.00 95.19 122 GLN A C 1
ATOM 992 O O . GLN A 1 122 ? 7.488 9.188 4.680 1.00 95.19 122 GLN A O 1
ATOM 997 N N . TYR A 1 123 ? 6.849 7.169 3.901 1.00 95.81 123 TYR A N 1
ATOM 998 C CA . TYR A 1 123 ? 7.352 7.332 2.544 1.00 95.81 123 TYR A CA 1
ATOM 999 C C . TYR A 1 123 ? 6.230 7.098 1.535 1.00 95.81 123 TYR A C 1
ATOM 1001 O O . TYR A 1 123 ? 5.311 6.317 1.789 1.00 95.81 123 TYR A O 1
ATOM 1009 N N . VAL A 1 124 ? 6.324 7.765 0.392 1.00 94.69 124 VAL A N 1
ATOM 1010 C CA . VAL A 1 124 ? 5.434 7.599 -0.755 1.00 94.69 124 VAL A CA 1
ATOM 1011 C C . VAL A 1 124 ? 6.237 7.049 -1.926 1.00 94.69 124 VAL A C 1
ATOM 1013 O O . VAL A 1 124 ? 7.373 7.464 -2.149 1.00 94.69 124 VAL A O 1
ATOM 1016 N N . LEU A 1 125 ? 5.660 6.086 -2.639 1.00 93.69 125 LEU A N 1
ATOM 1017 C CA . LEU A 1 125 ? 6.254 5.546 -3.853 1.00 93.69 125 LEU A CA 1
ATOM 1018 C C . LEU A 1 125 ? 6.018 6.518 -5.012 1.00 93.69 125 LEU A C 1
ATOM 1020 O O . LEU A 1 125 ? 4.895 6.992 -5.194 1.00 93.69 125 LEU A O 1
ATOM 1024 N N . ASP A 1 126 ? 7.064 6.806 -5.780 1.00 88.56 126 ASP A N 1
ATOM 1025 C CA . ASP A 1 126 ? 6.968 7.613 -6.990 1.00 88.56 126 ASP A CA 1
ATOM 1026 C C . ASP A 1 126 ? 6.112 6.890 -8.045 1.00 88.56 126 ASP A C 1
ATOM 1028 O O . ASP A 1 126 ? 6.343 5.707 -8.311 1.00 88.56 126 ASP A O 1
ATOM 1032 N N . PRO A 1 127 ? 5.125 7.568 -8.654 1.00 86.19 127 PRO A N 1
ATOM 1033 C CA . PRO A 1 127 ? 4.246 6.943 -9.637 1.00 86.19 127 PRO A CA 1
ATOM 1034 C C . PRO A 1 127 ? 4.939 6.631 -10.973 1.00 86.19 127 PRO A C 1
ATOM 1036 O O . PRO A 1 127 ? 4.399 5.841 -11.742 1.00 86.19 127 PRO A O 1
ATOM 1039 N N . GLU A 1 128 ? 6.095 7.237 -11.256 1.00 86.44 128 GLU A N 1
ATOM 1040 C CA . GLU A 1 128 ? 6.872 7.026 -12.486 1.00 86.44 128 GLU A CA 1
ATOM 1041 C C . GLU A 1 128 ? 8.068 6.086 -12.248 1.00 86.44 128 GLU A C 1
ATOM 1043 O O . GLU A 1 128 ? 8.525 5.432 -13.179 1.00 86.44 128 GLU A O 1
ATOM 1048 N N . LEU A 1 129 ? 8.551 5.941 -11.003 1.00 81.81 129 LEU A N 1
ATOM 1049 C CA . LEU A 1 129 ? 9.679 5.060 -10.666 1.00 81.81 129 LEU A CA 1
ATOM 1050 C C . LEU A 1 129 ? 9.347 4.046 -9.547 1.00 81.81 129 LEU A C 1
ATOM 1052 O O . LEU A 1 129 ? 9.394 4.406 -8.367 1.00 81.81 129 LEU A O 1
ATOM 1056 N N . PRO A 1 130 ? 9.185 2.740 -9.859 1.00 74.88 130 PRO A N 1
ATOM 1057 C CA . PRO A 1 130 ? 8.812 1.693 -8.890 1.00 74.88 130 PRO A CA 1
ATOM 1058 C C . PRO A 1 130 ? 9.762 1.494 -7.695 1.00 74.88 130 PRO A C 1
ATOM 1060 O O . PRO A 1 130 ? 9.383 0.895 -6.687 1.00 74.88 130 PRO A O 1
ATOM 1063 N N . SER A 1 131 ? 11.000 1.980 -7.793 1.00 80.62 131 SER A N 1
ATOM 1064 C CA . SER A 1 131 ? 12.019 1.863 -6.739 1.00 80.62 131 SER A CA 1
ATOM 1065 C C . SER A 1 131 ? 12.261 3.169 -5.980 1.00 80.62 131 SER A C 1
ATOM 1067 O O . SER A 1 131 ? 13.069 3.196 -5.050 1.00 80.62 131 SER A O 1
ATOM 1069 N N . SER A 1 132 ? 11.599 4.262 -6.369 1.00 85.94 132 SER A N 1
ATOM 1070 C CA . SER A 1 132 ? 11.813 5.575 -5.767 1.00 85.94 132 SER A CA 1
ATOM 1071 C C . SER A 1 132 ? 10.811 5.810 -4.647 1.00 85.94 132 SER A C 1
ATOM 1073 O O . SER A 1 132 ? 9.659 6.150 -4.889 1.00 85.94 132 SER A O 1
ATOM 1075 N N . TRP A 1 133 ? 11.265 5.639 -3.408 1.00 92.56 133 TRP A N 1
ATOM 1076 C CA . TRP A 1 133 ? 10.499 5.993 -2.218 1.00 92.56 133 TRP A CA 1
ATOM 1077 C C . TRP A 1 133 ? 10.984 7.328 -1.663 1.00 92.56 133 TRP A C 1
ATOM 1079 O O . TRP A 1 133 ? 12.141 7.461 -1.261 1.00 92.56 133 TRP A O 1
ATOM 1089 N N . ASP A 1 134 ? 10.081 8.296 -1.602 1.00 93.25 134 ASP A N 1
ATOM 1090 C CA . ASP A 1 134 ? 10.351 9.659 -1.163 1.00 93.25 134 ASP A CA 1
ATOM 1091 C C . ASP A 1 134 ? 9.721 9.920 0.209 1.00 93.25 134 ASP A C 1
ATOM 1093 O O . ASP A 1 134 ? 8.635 9.425 0.518 1.00 93.25 134 ASP A O 1
ATOM 1097 N N . LEU A 1 135 ? 10.416 10.662 1.077 1.00 95.31 135 LEU A N 1
ATOM 1098 C CA . LEU A 1 135 ? 9.908 10.987 2.411 1.00 95.31 135 LEU A CA 1
ATOM 1099 C C . LEU A 1 135 ? 8.673 11.889 2.281 1.00 95.31 135 LEU A C 1
ATOM 1101 O O . LEU A 1 135 ? 8.743 12.951 1.667 1.00 95.31 135 LEU A O 1
ATOM 1105 N N . LEU A 1 136 ? 7.556 11.505 2.902 1.00 94.94 136 LEU A N 1
ATOM 1106 C CA . LEU A 1 136 ? 6.350 12.333 2.926 1.00 94.94 136 LEU A CA 1
ATOM 1107 C C . LEU A 1 136 ? 6.434 13.365 4.058 1.00 94.94 136 LEU A C 1
ATOM 1109 O O . LEU A 1 136 ? 5.745 13.274 5.075 1.00 94.94 136 LEU A O 1
ATOM 1113 N N . ASP A 1 137 ? 7.331 14.330 3.896 1.00 94.75 137 ASP A N 1
ATOM 1114 C CA . ASP A 1 137 ? 7.498 15.448 4.816 1.00 94.75 137 ASP A CA 1
ATOM 1115 C C . ASP A 1 137 ? 6.647 16.671 4.417 1.00 94.75 137 ASP A C 1
ATOM 1117 O O . ASP A 1 137 ? 5.755 16.615 3.567 1.00 94.75 137 ASP A O 1
ATOM 1121 N N . LYS A 1 138 ? 6.901 17.811 5.068 1.00 94.56 138 LYS A N 1
ATOM 1122 C CA . LYS A 1 138 ? 6.184 19.061 4.783 1.00 94.56 138 LYS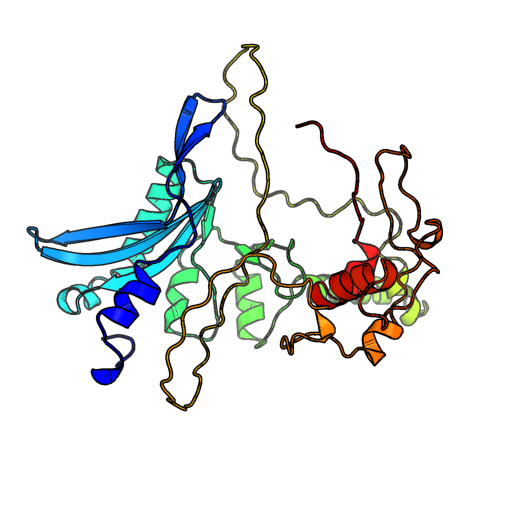 A CA 1
ATOM 1123 C C . LYS A 1 138 ? 6.457 19.594 3.376 1.00 94.56 138 LYS A C 1
ATOM 1125 O O . LYS A 1 138 ? 5.582 20.255 2.823 1.00 94.56 138 LYS A O 1
ATOM 1130 N N . GLU A 1 139 ? 7.640 19.351 2.819 1.00 94.00 139 GLU A N 1
ATOM 1131 C CA . GLU A 1 139 ? 7.992 19.807 1.474 1.00 94.00 139 GLU A CA 1
ATOM 1132 C C . GLU A 1 139 ? 7.259 18.968 0.429 1.00 94.00 139 GLU A C 1
ATOM 1134 O O . GLU A 1 139 ? 6.637 19.527 -0.476 1.00 94.00 139 GLU A O 1
ATOM 1139 N N . ALA A 1 140 ? 7.232 17.645 0.615 1.00 94.56 140 ALA A N 1
ATOM 1140 C CA . ALA A 1 140 ? 6.454 16.727 -0.208 1.00 94.56 140 ALA A CA 1
ATOM 1141 C C . ALA A 1 140 ? 4.953 17.067 -0.194 1.00 94.56 140 ALA A C 1
ATOM 1143 O O . ALA A 1 140 ? 4.337 17.218 -1.251 1.00 94.56 140 ALA A O 1
ATOM 1144 N N . LEU A 1 141 ? 4.370 17.287 0.991 1.00 95.00 141 LEU A N 1
ATOM 1145 C CA . LEU A 1 141 ? 2.965 17.690 1.118 1.00 95.00 141 LEU A CA 1
ATOM 1146 C C . LEU A 1 141 ? 2.682 19.039 0.440 1.00 95.00 141 LEU A C 1
ATOM 1148 O O . LEU A 1 141 ? 1.672 19.172 -0.244 1.00 95.00 141 LEU A O 1
ATOM 1152 N N . ALA A 1 142 ? 3.595 20.010 0.543 1.00 95.31 142 ALA A N 1
ATOM 1153 C CA . ALA A 1 142 ? 3.446 21.301 -0.127 1.00 95.31 142 ALA A CA 1
ATOM 1154 C C . ALA A 1 142 ? 3.524 21.206 -1.662 1.00 95.31 142 ALA A C 1
ATOM 1156 O O . ALA A 1 142 ? 3.024 22.102 -2.349 1.00 95.31 142 ALA A O 1
ATOM 1157 N N . LYS A 1 143 ? 4.163 20.164 -2.219 1.00 94.81 143 LYS A N 1
ATOM 1158 C CA . LYS A 1 143 ? 4.089 19.858 -3.657 1.00 94.81 143 LYS A CA 1
ATOM 1159 C C . LYS A 1 143 ? 2.714 19.285 -4.013 1.00 94.81 143 LYS A C 1
ATOM 1161 O O . LYS A 1 143 ? 2.097 19.763 -4.963 1.00 94.81 143 LYS A O 1
ATOM 1166 N N . PHE A 1 144 ? 2.199 18.353 -3.211 1.00 94.56 144 PHE A N 1
ATOM 1167 C CA . PHE A 1 144 ? 0.871 17.763 -3.418 1.00 94.56 144 PHE A CA 1
ATOM 1168 C C . PHE A 1 144 ? -0.274 18.784 -3.299 1.00 94.56 144 PHE A C 1
ATOM 1170 O O . PHE A 1 144 ? -1.251 18.686 -4.037 1.00 94.56 144 PHE A O 1
ATOM 1177 N N . ASP A 1 145 ? -0.142 19.806 -2.446 1.00 94.56 145 ASP A N 1
ATOM 1178 C CA . ASP A 1 145 ? -1.124 20.899 -2.338 1.00 94.56 145 ASP A CA 1
ATOM 1179 C C . ASP A 1 145 ? -1.222 21.736 -3.637 1.00 94.56 145 ASP A C 1
ATOM 1181 O O . ASP A 1 145 ? -2.233 22.395 -3.888 1.00 94.56 145 ASP A O 1
ATOM 1185 N N . LYS A 1 146 ? -0.160 21.759 -4.458 1.00 93.81 146 LYS A N 1
ATOM 1186 C CA . LYS A 1 146 ? -0.050 22.619 -5.653 1.00 93.81 146 LYS A CA 1
ATOM 1187 C C . LYS A 1 146 ? -0.388 21.903 -6.952 1.00 93.81 146 LYS A C 1
ATOM 1189 O O . LYS A 1 146 ? -0.808 22.562 -7.902 1.00 93.81 146 LYS A O 1
ATOM 1194 N N . GLN A 1 147 ? -0.149 20.597 -7.018 1.00 91.75 147 GLN A N 1
ATOM 1195 C CA . GLN A 1 147 ? -0.246 19.822 -8.249 1.00 91.75 147 GLN A CA 1
ATOM 1196 C C . GLN A 1 147 ? -1.101 18.565 -8.025 1.00 91.75 147 GLN A C 1
ATOM 1198 O O . GLN A 1 147 ? -0.914 17.870 -7.028 1.00 91.75 147 GLN A O 1
ATOM 1203 N N . PRO A 1 148 ? -2.027 18.233 -8.945 1.00 89.81 148 PRO A N 1
ATOM 1204 C CA . PRO A 1 148 ? -2.864 17.038 -8.822 1.00 89.81 148 PRO A CA 1
ATOM 1205 C C . PRO A 1 148 ? -2.081 15.730 -9.005 1.00 89.81 148 PRO A C 1
ATOM 1207 O O . PRO A 1 148 ? -2.537 14.682 -8.556 1.00 89.81 148 PRO A O 1
ATOM 1210 N N . TYR A 1 149 ? -0.928 15.798 -9.668 1.00 92.19 149 TYR A N 1
ATOM 1211 C CA . TYR A 1 149 ? -0.034 14.686 -9.949 1.00 92.19 149 TYR A CA 1
ATOM 1212 C C . TYR A 1 149 ? 1.398 15.157 -9.708 1.00 92.19 149 TYR A C 1
ATOM 1214 O O . TYR A 1 149 ? 1.754 16.244 -10.157 1.00 92.19 149 TYR A O 1
ATOM 1222 N N . VAL A 1 150 ? 2.190 14.367 -8.985 1.00 91.38 150 VAL A N 1
ATOM 1223 C CA . VAL A 1 150 ? 3.579 14.691 -8.643 1.00 91.38 150 VAL A CA 1
ATOM 1224 C C . VAL A 1 150 ? 4.424 13.433 -8.783 1.00 91.38 150 VAL A C 1
ATOM 1226 O O . VAL A 1 150 ? 4.165 12.442 -8.102 1.00 91.38 150 VAL A O 1
ATOM 1229 N N . SER A 1 151 ? 5.463 13.515 -9.613 1.00 92.31 151 SER A N 1
ATOM 1230 C CA . SER A 1 151 ? 6.596 12.591 -9.605 1.00 92.31 151 SER A CA 1
ATOM 1231 C C . SER A 1 151 ? 7.817 13.325 -9.054 1.00 92.31 151 SER A C 1
ATOM 1233 O O . SER A 1 151 ? 8.289 14.312 -9.623 1.00 92.31 151 SER A O 1
ATOM 1235 N N . PHE A 1 152 ? 8.330 12.874 -7.912 1.00 89.56 152 PHE A N 1
ATOM 1236 C CA . PHE A 1 152 ? 9.523 13.459 -7.302 1.00 89.56 152 PHE A CA 1
ATOM 1237 C C . PHE A 1 152 ? 10.770 13.180 -8.138 1.00 89.56 152 PHE A C 1
ATOM 1239 O O . PHE A 1 152 ? 11.709 13.979 -8.143 1.00 89.56 152 PHE A O 1
ATOM 1246 N N . SER A 1 153 ? 10.784 12.057 -8.850 1.00 87.31 153 SER A N 1
ATOM 1247 C CA . SER A 1 153 ? 11.861 11.699 -9.756 1.00 87.31 153 SER A CA 1
ATOM 1248 C C . SER A 1 153 ? 11.960 12.661 -10.936 1.00 87.31 153 SER A C 1
ATOM 1250 O O . SER A 1 153 ? 13.041 13.202 -11.184 1.00 87.31 153 SER A O 1
ATOM 1252 N N . HIS A 1 154 ? 10.829 12.976 -11.568 1.00 85.94 154 HIS A N 1
ATOM 1253 C CA . HIS A 1 154 ? 10.737 13.991 -12.609 1.00 85.94 154 HIS A CA 1
ATOM 1254 C C . HIS A 1 154 ? 11.178 15.366 -12.089 1.00 85.94 154 HIS A C 1
ATOM 1256 O O . HIS A 1 154 ? 12.000 16.048 -12.703 1.00 85.94 154 HIS A O 1
ATOM 1262 N N . GLU A 1 155 ? 10.700 15.756 -10.906 1.00 87.31 155 GLU A N 1
ATOM 1263 C CA . GLU A 1 155 ? 11.056 17.029 -10.272 1.00 87.31 155 GLU A CA 1
ATOM 1264 C C . GLU A 1 155 ? 12.572 17.153 -10.030 1.00 87.31 155 GLU A C 1
ATOM 1266 O O . GLU A 1 155 ? 13.162 18.197 -10.311 1.00 87.31 155 GLU A O 1
ATOM 1271 N N . ARG A 1 156 ? 13.242 16.079 -9.584 1.00 86.62 156 ARG A N 1
ATOM 1272 C CA . ARG A 1 156 ? 14.709 16.052 -9.432 1.00 86.62 156 ARG A CA 1
ATOM 1273 C C . ARG A 1 156 ? 15.436 16.268 -10.759 1.00 86.62 156 ARG A C 1
ATOM 1275 O O . ARG A 1 156 ? 16.452 16.969 -10.787 1.00 86.62 156 ARG A O 1
ATOM 1282 N N . VAL A 1 157 ? 14.935 15.676 -11.845 1.00 82.31 157 VAL A N 1
ATOM 1283 C CA . VAL A 1 157 ? 15.507 15.831 -13.192 1.00 82.31 157 VAL A CA 1
ATOM 1284 C C . VAL A 1 157 ? 15.387 17.282 -13.663 1.00 82.31 157 VAL A C 1
ATOM 1286 O O . VAL A 1 157 ? 16.381 17.865 -14.103 1.00 82.31 157 VAL A O 1
ATOM 1289 N N . GLU A 1 158 ? 14.218 17.902 -13.514 1.00 82.50 158 GLU A N 1
ATOM 1290 C CA . GLU A 1 158 ? 13.991 19.295 -13.924 1.00 82.50 158 GLU A CA 1
ATOM 1291 C C . GLU A 1 158 ? 14.783 20.299 -13.073 1.00 82.50 158 GLU A C 1
ATOM 1293 O O . GLU A 1 158 ? 15.366 21.259 -13.595 1.00 82.50 158 GLU A O 1
ATOM 1298 N N . GLU A 1 159 ? 14.905 20.053 -11.765 1.00 83.88 159 GLU A N 1
ATOM 1299 C CA . GLU A 1 159 ? 15.772 20.837 -10.885 1.00 83.88 159 GLU A CA 1
ATOM 1300 C C . GLU A 1 159 ? 17.246 20.752 -11.311 1.00 83.88 159 GLU A C 1
ATOM 1302 O O . GLU A 1 159 ? 17.960 21.763 -11.293 1.00 83.88 159 GLU A O 1
ATOM 1307 N N . TYR A 1 160 ? 17.718 19.565 -11.705 1.00 77.69 160 TYR A N 1
ATOM 1308 C CA . TYR A 1 160 ? 19.087 19.365 -12.176 1.00 77.69 160 TYR A CA 1
ATOM 1309 C C . TYR A 1 160 ? 19.338 20.059 -13.519 1.00 77.69 160 TYR A C 1
ATOM 1311 O O . TYR A 1 160 ? 20.298 20.825 -13.627 1.00 77.69 160 TYR A O 1
ATOM 1319 N N . LYS A 1 161 ? 18.442 19.889 -14.505 1.00 77.88 161 LYS A N 1
ATOM 1320 C CA . LYS A 1 161 ? 18.501 20.614 -15.788 1.00 77.88 161 LYS A CA 1
ATOM 1321 C C . LYS A 1 161 ? 18.570 22.121 -15.554 1.00 77.88 161 LYS A C 1
ATOM 1323 O O . LYS A 1 161 ? 19.459 22.793 -16.071 1.00 77.88 161 LYS A O 1
ATOM 1328 N N . THR A 1 162 ? 17.709 22.651 -14.685 1.00 81.88 162 THR A N 1
ATOM 1329 C CA . THR A 1 162 ? 17.690 24.082 -14.346 1.00 81.88 162 THR A CA 1
ATOM 1330 C C . THR A 1 162 ? 19.007 24.555 -13.717 1.00 81.88 162 THR A C 1
ATOM 1332 O O . THR A 1 162 ? 19.485 25.648 -14.030 1.00 81.88 162 THR A O 1
ATOM 1335 N N . LYS A 1 163 ? 19.618 23.759 -12.826 1.00 79.75 163 LYS A N 1
ATOM 1336 C CA . LYS A 1 163 ? 20.937 24.068 -12.238 1.00 79.75 163 LYS A CA 1
ATOM 1337 C C . LYS A 1 163 ? 22.036 24.071 -13.302 1.00 79.75 163 LYS A C 1
ATOM 1339 O O . LYS A 1 163 ? 22.890 24.956 -13.278 1.00 79.75 163 LYS A O 1
ATOM 1344 N N . LEU A 1 164 ? 21.987 23.132 -14.240 1.00 73.75 164 LEU A N 1
ATOM 1345 C CA . LEU A 1 164 ? 22.987 22.971 -15.288 1.00 73.75 164 LEU A CA 1
ATOM 1346 C C . LEU A 1 164 ? 22.922 24.091 -16.335 1.00 73.75 164 LEU A C 1
ATOM 1348 O O . LEU A 1 164 ? 23.955 24.679 -16.647 1.00 73.75 164 LEU A O 1
ATOM 1352 N N . LEU A 1 165 ? 21.721 24.488 -16.775 1.00 77.00 165 LEU A N 1
ATOM 1353 C CA . LEU A 1 165 ? 21.527 25.648 -17.659 1.00 77.00 165 LEU A CA 1
ATOM 1354 C C . LEU A 1 165 ? 22.046 26.953 -17.028 1.00 77.00 165 LEU A C 1
ATOM 1356 O O . LEU A 1 165 ? 22.579 27.812 -17.726 1.00 77.00 165 LEU A O 1
ATOM 1360 N N . LYS A 1 166 ? 21.934 27.110 -15.701 1.00 79.12 166 LYS A N 1
ATOM 1361 C CA . LYS A 1 166 ? 22.491 28.276 -14.989 1.00 79.12 166 LYS A CA 1
ATOM 1362 C C . LYS A 1 166 ? 24.020 28.277 -14.950 1.00 79.12 166 LYS A C 1
ATOM 1364 O O . LYS A 1 166 ? 24.616 29.349 -14.938 1.00 79.12 166 LYS A O 1
ATOM 1369 N N . GLN A 1 167 ? 24.648 27.103 -14.893 1.00 76.75 167 GLN A N 1
ATOM 1370 C CA . GLN A 1 167 ? 26.109 26.966 -14.878 1.00 76.75 167 GLN A CA 1
ATOM 1371 C C . GLN A 1 167 ? 26.711 27.057 -16.288 1.00 76.75 167 GLN A C 1
ATOM 1373 O O . GLN A 1 167 ? 27.798 27.608 -16.457 1.00 76.75 167 GLN A O 1
ATOM 1378 N N . HIS A 1 168 ? 25.986 26.575 -17.298 1.00 75.94 168 HIS A N 1
ATOM 1379 C CA . HIS A 1 168 ? 26.410 26.532 -18.695 1.00 75.94 168 HIS A CA 1
ATOM 1380 C C . HIS A 1 168 ? 25.340 27.150 -19.613 1.00 75.94 168 HIS A C 1
ATOM 1382 O O . HIS A 1 168 ? 24.681 26.427 -20.362 1.00 75.94 168 HIS A O 1
ATOM 1388 N N . PRO A 1 169 ? 25.174 28.487 -19.604 1.00 68.19 169 PRO A N 1
ATOM 1389 C CA . PRO A 1 169 ? 24.103 29.163 -20.344 1.00 68.19 169 PRO A CA 1
ATOM 1390 C C . PRO A 1 169 ? 24.194 29.013 -21.872 1.00 68.19 169 PRO A C 1
ATOM 1392 O O . PRO A 1 169 ? 23.198 29.220 -22.554 1.00 68.19 169 PRO A O 1
ATOM 1395 N N . ASN A 1 170 ? 25.365 28.637 -22.404 1.00 70.06 170 ASN A N 1
ATOM 1396 C CA . ASN A 1 170 ? 25.607 28.441 -23.840 1.00 70.06 170 ASN A CA 1
ATOM 1397 C C . ASN A 1 170 ? 25.668 26.956 -24.259 1.00 70.06 170 ASN A C 1
ATOM 1399 O O . ASN A 1 170 ? 26.123 26.670 -25.363 1.00 70.06 170 ASN A O 1
ATOM 1403 N N . GLY A 1 171 ? 25.316 26.008 -23.384 1.00 53.78 171 GLY A N 1
ATOM 1404 C CA . GLY A 1 171 ? 25.282 24.587 -23.751 1.00 53.78 171 GLY A CA 1
ATOM 1405 C C . GLY A 1 171 ? 23.928 24.186 -24.335 1.00 53.78 171 GLY A C 1
ATOM 1406 O O . GLY A 1 171 ? 22.898 24.633 -23.833 1.00 53.78 171 GLY A O 1
ATOM 1407 N N . ASP A 1 172 ? 23.934 23.340 -25.368 1.00 52.50 172 ASP A N 1
ATOM 1408 C CA . ASP A 1 172 ? 22.720 22.832 -26.017 1.00 52.50 172 ASP A CA 1
ATOM 1409 C C . ASP A 1 172 ? 21.808 22.134 -24.996 1.00 52.50 172 ASP A C 1
ATOM 1411 O O . ASP A 1 172 ? 22.169 21.102 -24.423 1.00 52.50 172 ASP A O 1
ATOM 1415 N N . SER A 1 173 ? 20.609 22.690 -24.780 1.00 51.47 173 SER A N 1
ATOM 1416 C CA . SER A 1 173 ? 19.601 22.170 -23.841 1.00 51.47 173 SER A CA 1
ATOM 1417 C C . SER A 1 173 ? 19.245 20.708 -24.099 1.00 51.47 173 SER A C 1
ATOM 1419 O O . SER A 1 173 ? 18.948 19.963 -23.165 1.00 51.47 173 SER A O 1
ATOM 1421 N N . ASP A 1 174 ? 19.308 20.303 -25.364 1.00 48.91 174 ASP A N 1
ATOM 1422 C CA . ASP A 1 174 ? 18.802 19.023 -25.849 1.00 48.91 174 ASP A CA 1
ATOM 1423 C C . ASP A 1 174 ? 19.753 17.862 -25.519 1.00 48.91 174 ASP A C 1
ATOM 1425 O O . ASP A 1 174 ? 19.332 16.709 -25.466 1.00 48.91 174 ASP A O 1
ATOM 1429 N N . ASN A 1 175 ? 21.028 18.150 -25.226 1.00 41.78 175 ASN A N 1
ATOM 1430 C CA . ASN A 1 175 ? 22.041 17.119 -24.981 1.00 41.78 175 ASN A CA 1
ATOM 1431 C C . ASN A 1 175 ? 22.186 16.744 -23.492 1.00 41.78 175 ASN A C 1
ATOM 1433 O O . ASN A 1 175 ? 22.792 15.731 -23.142 1.00 41.78 175 ASN A O 1
ATOM 1437 N N . TYR A 1 176 ? 21.591 17.523 -22.583 1.00 43.97 176 TYR A N 1
ATOM 1438 C CA . TYR A 1 176 ? 21.682 17.260 -21.143 1.00 43.97 176 TYR A CA 1
ATOM 1439 C C . TYR A 1 176 ? 20.834 16.069 -20.671 1.00 43.97 176 TYR A C 1
ATOM 1441 O O . TYR A 1 176 ? 21.053 15.572 -19.568 1.00 43.97 176 TYR A O 1
ATOM 1449 N N . GLY A 1 177 ? 19.904 15.575 -21.499 1.00 38.56 177 GLY A N 1
ATOM 1450 C CA . GLY A 1 177 ? 19.117 14.371 -21.207 1.00 38.56 177 GLY A CA 1
ATOM 1451 C C . GLY A 1 177 ? 19.884 13.055 -21.384 1.00 38.56 177 GLY A C 1
ATOM 1452 O O . GLY A 1 177 ? 19.562 12.075 -20.721 1.00 38.56 177 GLY A O 1
ATOM 1453 N N . PHE A 1 178 ? 20.921 13.027 -22.230 1.00 31.66 178 PHE A N 1
ATOM 1454 C CA . PHE A 1 178 ? 21.643 11.793 -22.576 1.00 31.66 178 PHE A CA 1
ATOM 1455 C C . PHE A 1 178 ? 22.828 11.483 -21.647 1.00 31.66 178 PHE A C 1
ATOM 1457 O O . PHE A 1 178 ? 23.185 10.322 -21.463 1.00 31.66 178 PHE A O 1
ATOM 1464 N N . GLY A 1 179 ? 23.428 12.501 -21.019 1.00 27.58 179 GLY A N 1
ATOM 1465 C CA . GLY A 1 179 ? 24.609 12.335 -20.159 1.00 27.58 179 GLY A CA 1
ATOM 1466 C C . GLY A 1 179 ? 24.340 11.739 -18.770 1.00 27.58 179 GLY A C 1
ATOM 1467 O O . GLY A 1 179 ? 25.293 11.437 -18.054 1.00 27.58 179 GLY A O 1
ATOM 1468 N N . LEU A 1 180 ? 23.072 11.563 -18.376 1.00 39.91 180 LEU A N 1
ATOM 1469 C CA . LEU A 1 180 ? 22.682 11.153 -17.019 1.00 39.91 180 LEU A CA 1
ATOM 1470 C C . LEU A 1 180 ? 23.061 9.699 -16.677 1.00 39.91 180 LEU A C 1
ATOM 1472 O O . LEU A 1 180 ? 23.192 9.362 -15.504 1.00 39.91 180 LEU A O 1
ATOM 1476 N N . PHE A 1 181 ? 23.292 8.848 -17.680 1.00 35.91 181 PHE A N 1
ATOM 1477 C CA . PHE A 1 181 ? 23.509 7.409 -17.473 1.00 35.91 181 PHE A CA 1
ATOM 1478 C C . PHE A 1 181 ? 24.972 6.964 -17.605 1.00 35.91 181 PHE A C 1
ATOM 1480 O O . PHE A 1 181 ? 25.295 5.787 -17.455 1.00 35.91 181 PHE A O 1
ATOM 1487 N N . GLY A 1 182 ? 25.892 7.911 -17.811 1.00 26.81 182 GLY A N 1
ATOM 1488 C CA . GLY A 1 182 ? 27.328 7.659 -17.754 1.00 26.81 182 GLY A CA 1
ATOM 1489 C C . GLY A 1 182 ? 27.839 7.610 -16.310 1.00 26.81 182 GLY A C 1
ATOM 1490 O O . GLY A 1 182 ? 28.088 8.644 -15.703 1.00 26.81 182 GLY A O 1
ATOM 1491 N N . LEU A 1 183 ? 28.059 6.406 -15.775 1.00 30.83 183 LEU A N 1
ATOM 1492 C CA . LEU A 1 183 ? 28.918 6.124 -14.605 1.00 30.83 183 LEU A CA 1
ATOM 1493 C C . LEU A 1 183 ? 28.525 6.735 -13.236 1.00 30.83 183 LEU A C 1
ATOM 1495 O O . LEU A 1 183 ? 29.322 6.689 -12.295 1.00 30.83 183 LEU A O 1
ATOM 1499 N N . GLY A 1 184 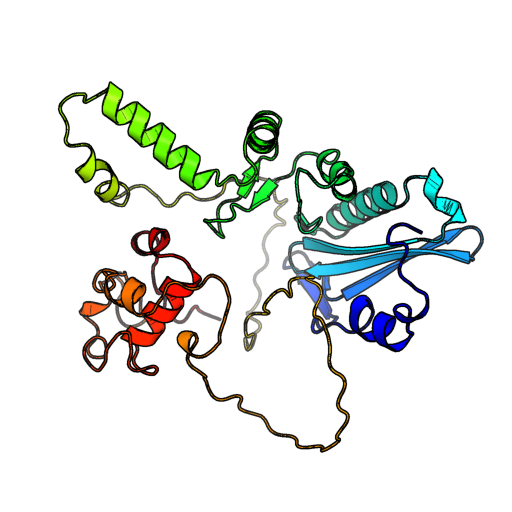? 27.300 7.230 -13.057 1.00 24.50 184 GLY A N 1
ATOM 1500 C CA . GLY A 1 184 ? 26.765 7.534 -11.725 1.00 24.50 184 GLY A CA 1
ATOM 1501 C C . GLY A 1 184 ? 26.349 6.249 -11.005 1.00 24.50 184 GLY A C 1
ATOM 1502 O O . GLY A 1 184 ? 25.542 5.493 -11.534 1.00 24.50 184 GLY A O 1
ATOM 1503 N N . LYS A 1 185 ? 26.901 5.970 -9.814 1.00 23.98 185 LYS A N 1
ATOM 1504 C CA . LYS A 1 185 ? 26.503 4.814 -8.984 1.00 23.98 185 LYS A CA 1
ATOM 1505 C C . LYS A 1 185 ? 24.968 4.720 -8.884 1.00 23.98 185 LYS A C 1
ATOM 1507 O O . LYS A 1 185 ? 24.342 5.765 -8.697 1.00 23.98 185 LYS A O 1
ATOM 1512 N N . PRO A 1 186 ? 24.374 3.511 -8.945 1.00 26.58 186 PRO A N 1
ATOM 1513 C CA . PRO A 1 186 ? 22.934 3.344 -8.784 1.00 26.58 186 PRO A CA 1
ATOM 1514 C C . PRO A 1 186 ? 22.482 4.011 -7.482 1.00 26.58 186 PRO A C 1
ATOM 1516 O O . PRO A 1 186 ? 23.128 3.852 -6.444 1.00 26.58 186 PRO A O 1
ATOM 1519 N N . LEU A 1 187 ? 21.398 4.786 -7.560 1.00 30.28 187 LEU A N 1
ATOM 1520 C CA . LEU A 1 187 ? 20.722 5.394 -6.416 1.00 30.28 187 LEU A CA 1
ATOM 1521 C C . LEU A 1 187 ? 20.210 4.274 -5.500 1.00 30.28 187 LEU A C 1
ATOM 1523 O O . LEU A 1 187 ? 19.095 3.785 -5.636 1.00 30.28 187 LEU A O 1
ATOM 1527 N N . THR A 1 188 ? 21.054 3.821 -4.578 1.00 25.16 188 THR A N 1
ATOM 1528 C CA . THR A 1 188 ? 20.673 2.866 -3.543 1.00 25.16 188 THR A CA 1
ATOM 1529 C C . THR A 1 188 ? 19.917 3.603 -2.446 1.00 25.16 188 THR A C 1
ATOM 1531 O O . THR A 1 188 ? 20.461 4.502 -1.803 1.00 25.16 188 THR A O 1
ATOM 1534 N N . PHE A 1 189 ? 18.666 3.209 -2.218 1.00 31.73 189 PHE A N 1
ATOM 1535 C CA . PHE A 1 189 ? 17.858 3.654 -1.087 1.00 31.73 189 PHE A CA 1
ATOM 1536 C C . PHE A 1 189 ? 18.575 3.358 0.243 1.00 31.73 189 PHE A C 1
ATOM 1538 O O . PHE A 1 189 ? 18.711 2.203 0.647 1.00 31.73 189 PHE A O 1
ATOM 1545 N N . HIS A 1 190 ? 18.998 4.410 0.946 1.00 29.88 190 HIS A N 1
ATOM 1546 C CA . HIS A 1 190 ? 19.369 4.352 2.358 1.00 29.88 190 HIS A CA 1
ATOM 1547 C C . HIS A 1 190 ? 18.178 4.833 3.194 1.00 29.88 190 HIS A C 1
ATOM 1549 O O . HIS A 1 190 ? 18.153 5.963 3.676 1.00 29.88 190 HIS A O 1
ATOM 1555 N N . GLY A 1 191 ? 17.177 3.970 3.387 1.00 29.38 191 GLY A N 1
ATOM 1556 C CA . GLY A 1 191 ? 16.345 4.097 4.586 1.00 29.38 191 GLY A CA 1
ATOM 1557 C C . GLY A 1 191 ? 17.253 4.072 5.828 1.00 29.38 191 GLY A C 1
ATOM 1558 O O . GLY A 1 191 ? 18.336 3.480 5.756 1.00 29.38 191 GLY A O 1
ATOM 1559 N N . PRO A 1 192 ? 16.877 4.719 6.947 1.00 26.77 192 PRO A N 1
ATOM 1560 C CA . PRO A 1 192 ? 17.736 4.775 8.124 1.00 26.77 192 PRO A CA 1
ATOM 1561 C C . PRO A 1 192 ? 18.157 3.361 8.537 1.00 26.77 192 PRO A C 1
ATOM 1563 O O . PRO A 1 192 ? 17.320 2.461 8.636 1.00 26.77 192 PRO A O 1
ATOM 1566 N N . ALA A 1 193 ? 19.464 3.170 8.728 1.00 26.72 193 ALA A N 1
ATOM 1567 C CA . ALA A 1 193 ? 20.025 1.931 9.238 1.00 26.72 193 ALA A CA 1
ATOM 1568 C C . ALA A 1 193 ? 19.435 1.678 10.629 1.00 26.72 193 ALA A C 1
ATOM 1570 O O . ALA A 1 193 ? 19.744 2.389 11.582 1.00 26.72 193 ALA A O 1
ATOM 1571 N N . VAL A 1 194 ? 18.545 0.697 10.735 1.00 32.09 194 VAL A N 1
ATOM 1572 C CA . VAL A 1 194 ? 18.190 0.122 12.029 1.00 32.09 194 VAL A CA 1
ATOM 1573 C C . VAL A 1 194 ? 19.319 -0.847 12.353 1.00 32.09 194 VAL A C 1
ATOM 1575 O O . VAL A 1 194 ? 19.583 -1.748 11.561 1.00 32.09 194 VAL A O 1
ATOM 1578 N N . GLU A 1 195 ? 20.032 -0.619 13.457 1.00 25.16 195 GLU A N 1
ATOM 1579 C CA . GLU A 1 195 ? 21.088 -1.518 13.929 1.00 25.16 195 GLU A CA 1
ATOM 1580 C C . GLU A 1 195 ? 20.512 -2.930 14.115 1.00 25.16 195 GLU A C 1
ATOM 1582 O O . GLU A 1 195 ? 19.758 -3.196 15.053 1.00 25.16 195 GLU A O 1
ATOM 1587 N N . GLU A 1 196 ? 20.842 -3.846 13.203 1.00 29.47 196 GLU A N 1
ATOM 1588 C CA . GLU A 1 196 ? 20.584 -5.267 13.400 1.00 29.47 196 GLU A CA 1
ATOM 1589 C C . GLU A 1 196 ? 21.507 -5.776 14.510 1.00 29.47 196 GLU A C 1
ATOM 1591 O O . GLU A 1 196 ? 22.733 -5.749 14.400 1.00 29.47 196 GLU A O 1
ATOM 1596 N N . HIS A 1 197 ? 20.910 -6.240 15.605 1.00 26.53 197 HIS A N 1
ATOM 1597 C CA . HIS A 1 197 ? 21.632 -6.908 16.677 1.00 26.53 197 HIS A CA 1
ATOM 1598 C C . HIS A 1 197 ? 22.067 -8.293 16.173 1.00 26.53 197 HIS A C 1
ATOM 1600 O O . HIS A 1 197 ? 21.254 -9.213 16.107 1.00 26.53 197 HIS A O 1
ATOM 1606 N N . THR A 1 198 ? 23.328 -8.433 15.767 1.00 25.47 198 THR A N 1
ATOM 1607 C CA . THR A 1 198 ? 23.910 -9.698 15.296 1.00 25.47 198 THR A CA 1
ATOM 1608 C C . THR A 1 198 ? 24.163 -10.653 16.467 1.00 25.47 198 THR A C 1
ATOM 1610 O O . THR A 1 198 ? 24.957 -10.303 17.347 1.00 25.47 198 THR A O 1
ATOM 1613 N N . PRO A 1 199 ? 23.579 -11.865 16.498 1.00 31.48 199 PRO A N 1
ATOM 1614 C CA . PRO A 1 199 ? 24.060 -12.935 17.357 1.00 31.48 199 PRO A CA 1
ATOM 1615 C C . PRO A 1 199 ? 25.228 -13.671 16.689 1.00 31.48 199 PRO A C 1
ATOM 1617 O O . PRO A 1 199 ? 25.265 -13.845 15.471 1.00 31.48 199 PRO A O 1
ATOM 1620 N N . ASP A 1 200 ? 26.168 -14.072 17.536 1.00 26.80 200 ASP A N 1
ATOM 1621 C CA . ASP A 1 200 ? 27.431 -14.740 17.239 1.00 26.80 200 ASP A CA 1
ATOM 1622 C C . ASP A 1 200 ? 27.269 -16.134 16.594 1.00 26.80 200 ASP A C 1
ATOM 1624 O O . ASP A 1 200 ? 26.284 -16.836 16.817 1.00 26.80 200 ASP A O 1
ATOM 1628 N N . GLY A 1 201 ? 28.290 -16.478 15.806 1.00 23.72 201 GLY A N 1
ATOM 1629 C CA . GLY A 1 201 ? 28.616 -17.711 15.085 1.00 23.72 201 GLY A CA 1
ATOM 1630 C C . GLY A 1 201 ? 27.733 -18.957 15.215 1.00 23.72 201 GLY A C 1
ATOM 1631 O O . GLY A 1 201 ? 27.537 -19.515 16.292 1.00 23.72 201 GLY A O 1
ATOM 1632 N N . GLY A 1 202 ? 27.372 -19.515 14.056 1.00 25.00 202 GLY A N 1
ATOM 1633 C CA . GLY A 1 202 ? 26.938 -20.906 13.941 1.00 25.00 202 GLY A CA 1
ATOM 1634 C C . GLY A 1 202 ? 26.654 -21.328 12.501 1.00 25.00 202 GLY A C 1
ATOM 1635 O O . GLY A 1 202 ? 25.652 -20.922 11.919 1.00 25.00 202 GLY A O 1
ATOM 1636 N N . ASP A 1 203 ? 27.537 -22.154 11.943 1.00 24.83 203 ASP A N 1
ATOM 1637 C CA . ASP A 1 203 ? 27.395 -22.829 10.649 1.00 24.83 203 ASP A CA 1
ATOM 1638 C C . ASP A 1 203 ? 26.203 -23.805 10.639 1.00 24.83 203 ASP A C 1
ATOM 1640 O O . ASP A 1 203 ? 26.161 -24.698 11.482 1.00 24.83 203 ASP A O 1
ATOM 1644 N N . ALA A 1 204 ? 25.289 -23.714 9.658 1.00 27.38 204 ALA A N 1
ATOM 1645 C CA . ALA A 1 204 ? 24.539 -24.874 9.141 1.00 27.38 204 ALA A CA 1
ATOM 1646 C C . ALA A 1 204 ? 23.657 -24.573 7.905 1.00 27.38 204 ALA A C 1
ATOM 1648 O O . ALA A 1 204 ? 22.682 -23.834 7.975 1.00 27.38 204 ALA A O 1
ATOM 1649 N N . VAL A 1 205 ? 24.020 -25.258 6.814 1.00 26.67 205 VAL A N 1
ATOM 1650 C CA . VAL A 1 205 ? 23.225 -26.025 5.825 1.00 26.67 205 VAL A CA 1
ATOM 1651 C C . VAL A 1 205 ? 21.992 -25.395 5.147 1.00 26.67 205 VAL A C 1
ATOM 1653 O O . VAL A 1 205 ? 20.960 -25.122 5.751 1.00 26.67 205 VAL A O 1
ATOM 1656 N N . ALA A 1 206 ? 22.112 -25.310 3.816 1.00 25.17 206 ALA A N 1
ATOM 1657 C CA . ALA A 1 206 ? 21.131 -24.870 2.831 1.00 25.17 206 ALA A CA 1
ATOM 1658 C C . ALA A 1 206 ? 19.868 -25.753 2.769 1.00 25.17 206 ALA A C 1
ATOM 1660 O O . ALA A 1 206 ? 19.953 -26.972 2.620 1.00 25.17 206 ALA A O 1
ATOM 1661 N N . GLY A 1 207 ? 18.700 -25.111 2.828 1.00 24.27 207 GLY A N 1
ATOM 1662 C CA . GLY A 1 207 ? 17.406 -25.692 2.475 1.00 24.27 207 GLY A CA 1
ATOM 1663 C C . GLY A 1 207 ? 16.931 -25.113 1.144 1.00 24.27 207 GLY A C 1
ATOM 1664 O O . GLY A 1 207 ? 16.729 -23.908 1.031 1.00 24.27 207 GLY A O 1
ATOM 1665 N N . THR A 1 208 ? 16.778 -25.980 0.149 1.00 23.66 208 THR A N 1
ATOM 1666 C CA . THR A 1 208 ? 16.301 -25.691 -1.209 1.00 23.66 208 THR A CA 1
ATOM 1667 C C . THR A 1 208 ? 14.848 -25.210 -1.221 1.00 23.66 208 THR A C 1
ATOM 1669 O O . THR A 1 208 ? 13.971 -25.861 -0.652 1.00 23.66 208 THR A O 1
ATOM 1672 N N . ARG A 1 209 ? 14.601 -24.091 -1.910 1.00 29.53 209 ARG A N 1
ATOM 1673 C CA . ARG A 1 209 ? 13.293 -23.473 -2.165 1.00 29.53 209 ARG A CA 1
ATOM 1674 C C . ARG A 1 209 ? 12.991 -23.554 -3.664 1.00 29.53 209 ARG A C 1
ATOM 1676 O O . ARG A 1 209 ? 13.801 -23.121 -4.477 1.00 29.53 209 ARG A O 1
ATOM 1683 N N . GLU A 1 210 ? 11.836 -24.108 -4.014 1.00 24.05 210 GLU A N 1
ATOM 1684 C CA . GLU A 1 210 ? 11.273 -24.068 -5.367 1.00 24.05 210 GLU A CA 1
ATOM 1685 C C . GLU A 1 210 ? 10.477 -22.762 -5.520 1.00 24.05 210 GLU A C 1
ATOM 1687 O O . GLU A 1 210 ? 9.498 -22.540 -4.808 1.00 24.05 210 GLU A O 1
ATOM 1692 N N . GLU A 1 211 ? 10.914 -21.869 -6.410 1.00 28.98 211 GLU A N 1
ATOM 1693 C CA . GLU A 1 211 ? 10.170 -20.662 -6.782 1.00 28.98 211 GLU A CA 1
ATOM 1694 C C . GLU A 1 211 ? 9.382 -20.906 -8.070 1.00 28.98 211 GLU A C 1
ATOM 1696 O O . GLU A 1 211 ? 9.937 -20.985 -9.162 1.00 28.98 211 GLU A O 1
ATOM 1701 N N . SER A 1 212 ? 8.063 -20.989 -7.923 1.00 25.34 212 SER A N 1
ATOM 1702 C CA . SER A 1 212 ? 7.106 -20.622 -8.965 1.00 25.34 212 SER A CA 1
ATOM 1703 C C . SER A 1 212 ? 6.186 -19.571 -8.349 1.00 25.34 212 SER A C 1
ATOM 1705 O O . SER A 1 212 ? 5.498 -19.827 -7.362 1.00 25.34 212 SER A O 1
ATOM 1707 N N . GLY A 1 213 ? 6.260 -18.344 -8.851 1.00 25.50 213 GLY A N 1
ATOM 1708 C CA . GLY A 1 213 ? 5.517 -17.215 -8.307 1.00 25.50 213 GLY A CA 1
ATOM 1709 C C . GLY A 1 213 ? 5.409 -16.123 -9.353 1.00 25.50 213 GLY A C 1
ATOM 1710 O O . GLY A 1 213 ? 6.307 -15.298 -9.489 1.00 25.50 213 GLY A O 1
ATOM 1711 N N . GLU A 1 214 ? 4.326 -16.168 -10.119 1.00 27.91 214 GLU A N 1
ATOM 1712 C CA . GLU A 1 214 ? 3.946 -15.136 -11.079 1.00 27.91 214 GLU A CA 1
ATOM 1713 C C . GLU A 1 214 ? 3.423 -13.876 -10.357 1.00 27.91 214 GLU A C 1
ATOM 1715 O O . GLU A 1 214 ? 2.857 -13.975 -9.261 1.00 27.91 214 GLU A O 1
ATOM 1720 N N . PRO A 1 215 ? 3.614 -12.680 -10.940 1.00 27.30 215 PRO A N 1
ATOM 1721 C CA . PRO A 1 215 ? 3.279 -11.414 -10.298 1.00 27.30 215 PRO A CA 1
ATOM 1722 C C . PRO A 1 215 ? 1.767 -11.143 -10.264 1.00 27.30 215 PRO A C 1
ATOM 1724 O O . PRO A 1 215 ? 1.051 -11.297 -11.251 1.00 27.30 215 PRO A O 1
ATOM 1727 N N . ILE A 1 216 ? 1.293 -10.683 -9.103 1.00 27.44 216 ILE A N 1
ATOM 1728 C CA . ILE A 1 216 ? -0.103 -10.324 -8.833 1.00 27.44 216 ILE A CA 1
ATOM 1729 C C . ILE A 1 216 ? -0.344 -8.874 -9.271 1.00 27.44 216 ILE A C 1
ATOM 1731 O O . ILE A 1 216 ? 0.219 -7.946 -8.690 1.00 27.44 216 ILE A O 1
ATOM 1735 N N . ALA A 1 217 ? -1.212 -8.677 -10.265 1.00 24.00 217 ALA A N 1
ATOM 1736 C CA . ALA A 1 217 ? -1.750 -7.366 -10.614 1.00 24.00 217 ALA A CA 1
ATOM 1737 C C . ALA A 1 217 ? -2.701 -6.874 -9.507 1.00 24.00 217 ALA A C 1
ATOM 1739 O O . ALA A 1 217 ? -3.680 -7.541 -9.165 1.00 24.00 217 ALA A O 1
ATOM 1740 N N . ALA A 1 218 ? -2.403 -5.705 -8.938 1.00 27.86 218 ALA A N 1
ATOM 1741 C CA . ALA A 1 218 ? -3.290 -5.001 -8.022 1.00 27.86 218 ALA A CA 1
ATOM 1742 C C . ALA A 1 218 ? -4.505 -4.467 -8.796 1.00 27.86 218 ALA A C 1
ATOM 1744 O O . ALA A 1 218 ? -4.357 -3.820 -9.830 1.00 27.86 218 ALA A O 1
ATOM 1745 N N . LEU A 1 219 ? -5.706 -4.778 -8.308 1.00 26.61 219 LEU A N 1
ATOM 1746 C CA . LEU A 1 219 ? -6.968 -4.393 -8.932 1.00 26.61 219 LEU A CA 1
ATOM 1747 C C . LEU A 1 219 ? -7.387 -2.994 -8.470 1.00 26.61 219 LEU A C 1
ATOM 1749 O O . LEU A 1 219 ? -7.640 -2.776 -7.281 1.00 26.61 219 LEU A O 1
ATOM 1753 N N . ASP A 1 220 ? -7.502 -2.078 -9.429 1.00 26.33 220 ASP A N 1
ATOM 1754 C CA . ASP A 1 220 ? -8.102 -0.763 -9.242 1.00 26.33 220 ASP A CA 1
ATOM 1755 C C . ASP A 1 220 ? -9.595 -0.885 -8.920 1.00 26.33 220 ASP A C 1
ATOM 1757 O O . ASP A 1 220 ? -10.380 -1.527 -9.622 1.00 26.33 220 ASP A O 1
ATOM 1761 N N . GLY A 1 221 ? -9.999 -0.225 -7.838 1.00 25.50 221 GLY A N 1
ATOM 1762 C CA . GLY A 1 221 ? -11.398 -0.022 -7.498 1.00 25.50 221 GLY A CA 1
ATOM 1763 C C . GLY A 1 221 ? -11.984 1.142 -8.290 1.00 25.50 221 GLY A C 1
ATOM 1764 O O . GLY A 1 221 ? -12.191 2.208 -7.717 1.00 25.50 221 GLY A O 1
ATOM 1765 N N . GLU A 1 222 ? -12.297 0.933 -9.569 1.00 25.12 222 GLU A N 1
ATOM 1766 C CA . GLU A 1 222 ? -13.216 1.800 -10.312 1.00 25.12 222 GLU A CA 1
ATOM 1767 C C . GLU A 1 222 ? -14.494 1.060 -10.724 1.00 25.12 222 GLU A C 1
ATOM 1769 O O . GLU A 1 222 ? -14.530 -0.141 -10.984 1.00 25.12 222 GLU A O 1
ATOM 1774 N N . ALA A 1 223 ? -15.591 1.812 -10.678 1.00 25.25 223 ALA A N 1
ATOM 1775 C CA . ALA A 1 223 ? -16.957 1.344 -10.805 1.00 25.25 223 ALA A CA 1
ATOM 1776 C C . ALA A 1 223 ? -17.253 0.837 -12.222 1.00 25.25 223 ALA A C 1
ATOM 1778 O O . ALA A 1 223 ? -17.435 1.638 -13.136 1.00 25.25 223 ALA A O 1
ATOM 1779 N N . ASN A 1 224 ? -17.381 -0.481 -12.384 1.00 26.67 224 ASN A N 1
ATOM 1780 C CA . ASN A 1 224 ? -17.889 -1.042 -13.630 1.00 26.67 224 ASN A CA 1
ATOM 1781 C C . ASN A 1 224 ? -19.425 -0.997 -13.658 1.00 26.67 224 ASN A C 1
ATOM 1783 O O . ASN A 1 224 ? -20.099 -1.442 -12.722 1.00 26.67 224 ASN A O 1
ATOM 1787 N N . ASN A 1 225 ? -19.948 -0.403 -14.731 1.00 23.06 225 ASN A N 1
ATOM 1788 C CA . ASN A 1 225 ? -21.345 -0.489 -15.148 1.00 23.06 225 ASN A CA 1
ATOM 1789 C C . ASN A 1 225 ? -21.634 -1.898 -15.708 1.00 23.06 225 ASN A C 1
ATOM 1791 O O . ASN A 1 225 ? -20.692 -2.623 -16.017 1.00 23.06 225 ASN A O 1
ATOM 1795 N N . GLY A 1 226 ? -22.924 -2.257 -15.777 1.00 21.62 226 GLY A N 1
ATOM 1796 C CA . GLY A 1 226 ? -23.483 -3.570 -16.155 1.00 21.62 226 GLY A CA 1
ATOM 1797 C C . GLY A 1 226 ? -22.914 -4.221 -17.427 1.00 21.62 226 GLY A C 1
ATOM 1798 O O . GLY A 1 226 ? -22.177 -3.601 -18.184 1.00 21.62 226 GLY A O 1
ATOM 1799 N N . ASP A 1 227 ? -23.182 -5.493 -17.701 1.00 27.98 227 ASP A N 1
ATOM 1800 C CA . ASP A 1 227 ? -24.446 -6.200 -17.498 1.00 27.98 227 ASP A CA 1
ATOM 1801 C C . ASP A 1 227 ? -24.263 -7.632 -16.966 1.00 27.98 227 ASP A C 1
ATOM 1803 O O . ASP A 1 227 ? -23.228 -8.273 -17.156 1.00 27.98 227 ASP A O 1
ATOM 1807 N N . ASP A 1 228 ? -25.306 -8.097 -16.278 1.00 26.11 228 ASP A N 1
ATOM 1808 C CA . ASP A 1 228 ? -25.548 -9.493 -15.936 1.00 26.11 228 ASP A CA 1
ATOM 1809 C C . ASP A 1 228 ? -25.827 -10.293 -17.218 1.00 26.11 228 ASP A C 1
ATOM 1811 O O . ASP A 1 228 ? -26.722 -9.931 -17.976 1.00 26.11 228 ASP A O 1
ATOM 1815 N N . ASP A 1 229 ? -25.121 -11.404 -17.422 1.00 29.61 229 ASP A N 1
ATOM 1816 C CA . ASP A 1 229 ? -25.700 -12.570 -18.089 1.00 29.61 229 ASP A CA 1
ATOM 1817 C C . ASP A 1 229 ? -25.056 -13.847 -17.534 1.00 29.61 229 ASP A C 1
ATOM 1819 O O . ASP A 1 229 ? -23.847 -14.081 -17.620 1.00 29.61 229 ASP A O 1
ATOM 1823 N N . ASP A 1 230 ? -25.913 -14.647 -16.903 1.00 25.92 230 ASP A N 1
ATOM 1824 C CA . ASP A 1 230 ? -25.643 -15.974 -16.374 1.00 25.92 230 ASP A CA 1
ATOM 1825 C C . ASP A 1 230 ? -25.529 -16.990 -17.524 1.00 25.92 230 ASP A C 1
ATOM 1827 O O . ASP A 1 230 ? -26.477 -17.185 -18.286 1.00 25.92 230 ASP A O 1
ATOM 1831 N N . SER A 1 231 ? -24.425 -17.737 -17.581 1.00 26.73 231 SER A N 1
ATOM 1832 C CA . SER A 1 231 ? -24.448 -19.120 -18.075 1.00 26.73 231 SER A CA 1
ATOM 1833 C C . SER A 1 231 ? -23.239 -19.916 -17.582 1.00 26.73 231 SER A C 1
ATOM 1835 O O . SER A 1 231 ? -22.094 -19.565 -17.867 1.00 26.73 231 SER A O 1
ATOM 1837 N N . ASP A 1 232 ? -23.532 -21.005 -16.873 1.00 28.19 232 ASP A N 1
ATOM 1838 C CA . ASP A 1 232 ? -22.611 -22.051 -16.429 1.00 28.19 232 ASP A CA 1
ATOM 1839 C C . ASP A 1 232 ? -21.893 -22.764 -17.590 1.00 28.19 232 ASP A C 1
ATOM 1841 O O . ASP A 1 232 ? -22.530 -23.169 -18.564 1.00 28.19 232 ASP A O 1
ATOM 1845 N N . SER A 1 233 ? -20.603 -23.062 -17.400 1.00 25.72 233 SER A N 1
ATOM 1846 C CA . SER A 1 233 ? -20.021 -24.371 -17.733 1.00 25.72 233 SER A CA 1
ATOM 1847 C C . SER A 1 233 ? -18.639 -24.537 -17.093 1.00 25.72 233 SER A C 1
ATOM 1849 O O . SER A 1 233 ? -17.731 -23.745 -17.349 1.00 25.72 233 SER A O 1
ATOM 1851 N N . ASP A 1 234 ? -18.489 -25.599 -16.304 1.00 27.58 234 ASP A N 1
ATOM 1852 C CA . ASP A 1 234 ? -17.224 -26.106 -15.778 1.00 27.58 234 ASP A CA 1
ATOM 1853 C C . ASP A 1 234 ? -16.261 -26.525 -16.904 1.00 27.58 234 ASP A C 1
ATOM 1855 O O . ASP A 1 234 ? -16.631 -27.305 -17.784 1.00 27.58 234 ASP A O 1
ATOM 1859 N N . ALA A 1 235 ? -15.003 -26.085 -16.833 1.00 33.44 235 ALA A N 1
ATOM 1860 C CA . ALA A 1 235 ? -13.876 -26.758 -17.476 1.00 33.44 235 ALA A CA 1
ATOM 1861 C C . ALA A 1 235 ? -12.561 -26.406 -16.764 1.00 33.44 235 ALA A C 1
ATOM 1863 O O . ALA A 1 235 ? -12.092 -25.270 -16.789 1.00 33.44 235 ALA A O 1
ATOM 1864 N N . GLU A 1 236 ? -11.963 -27.417 -16.142 1.00 29.06 236 GLU A N 1
ATOM 1865 C CA . GLU A 1 236 ? -10.563 -27.427 -15.740 1.00 29.06 236 GLU A CA 1
ATOM 1866 C C . GLU A 1 236 ? -9.651 -27.449 -16.980 1.00 29.06 236 GLU A C 1
ATOM 1868 O O . GLU A 1 236 ? -9.854 -28.295 -17.852 1.00 29.06 236 GLU A O 1
ATOM 1873 N N . ASN A 1 237 ? -8.629 -26.583 -17.049 1.00 27.47 237 ASN A N 1
ATOM 1874 C CA . ASN A 1 237 ? -7.235 -27.008 -17.257 1.00 27.47 237 ASN A CA 1
ATOM 1875 C C . ASN A 1 237 ? -6.221 -25.860 -17.109 1.00 27.47 237 ASN A C 1
ATOM 1877 O O . ASN A 1 237 ? -6.507 -24.700 -17.395 1.00 27.47 237 ASN A O 1
ATOM 1881 N N . SER A 1 238 ? -5.024 -26.256 -16.684 1.00 33.66 238 SER A N 1
ATOM 1882 C CA . SER A 1 238 ? -3.765 -25.512 -16.666 1.00 33.66 238 SER A CA 1
ATOM 1883 C C . SER A 1 238 ? -3.312 -25.039 -18.055 1.00 33.66 238 SER A C 1
ATOM 1885 O O . SER A 1 238 ? -3.724 -25.604 -19.065 1.00 33.66 238 SER A O 1
ATOM 1887 N N . ASP A 1 239 ? -2.385 -24.077 -18.059 1.00 35.34 239 ASP A N 1
ATOM 1888 C CA . ASP A 1 239 ? -1.755 -23.401 -19.205 1.00 35.34 239 ASP A CA 1
ATOM 1889 C C . ASP A 1 239 ? -2.605 -22.285 -19.823 1.00 35.34 239 ASP A C 1
ATOM 1891 O O . ASP A 1 239 ? -3.068 -22.371 -20.961 1.00 35.34 239 ASP A O 1
ATOM 1895 N N . SER A 1 240 ? -2.746 -21.169 -19.096 1.00 42.88 240 SER A N 1
ATOM 1896 C CA . SER A 1 240 ? -2.990 -19.891 -19.772 1.00 42.88 240 SER A CA 1
ATOM 1897 C C . SER A 1 240 ? -1.864 -19.693 -20.793 1.00 42.88 240 SER A C 1
ATOM 1899 O O . SER A 1 240 ? -0.698 -19.643 -20.392 1.00 42.88 240 SER A O 1
ATOM 1901 N N . PRO A 1 241 ? -2.152 -19.611 -22.104 1.00 46.88 241 PRO A N 1
ATOM 1902 C CA . PRO A 1 241 ? -1.113 -19.331 -23.080 1.00 46.88 241 PRO A CA 1
ATOM 1903 C C . PRO A 1 241 ? -0.453 -17.997 -22.719 1.00 46.88 241 PRO A C 1
ATOM 1905 O O . PRO A 1 241 ? -1.130 -17.079 -22.261 1.00 46.88 241 PRO A O 1
ATOM 1908 N N . ASN A 1 242 ? 0.864 -17.892 -22.918 1.00 59.97 242 ASN A N 1
ATOM 1909 C CA . ASN A 1 242 ? 1.607 -16.633 -22.814 1.00 59.97 242 ASN A CA 1
ATOM 1910 C C . ASN A 1 242 ? 1.069 -15.641 -23.859 1.00 59.97 242 ASN A C 1
ATOM 1912 O O . ASN A 1 242 ? 1.611 -15.511 -24.956 1.00 59.97 242 ASN A O 1
ATOM 1916 N N . VAL A 1 243 ? -0.045 -14.988 -23.541 1.00 75.81 243 VAL A N 1
ATOM 1917 C CA . VAL A 1 243 ? -0.684 -13.978 -24.373 1.00 75.81 243 VAL A CA 1
ATOM 1918 C C . VAL A 1 243 ? 0.204 -1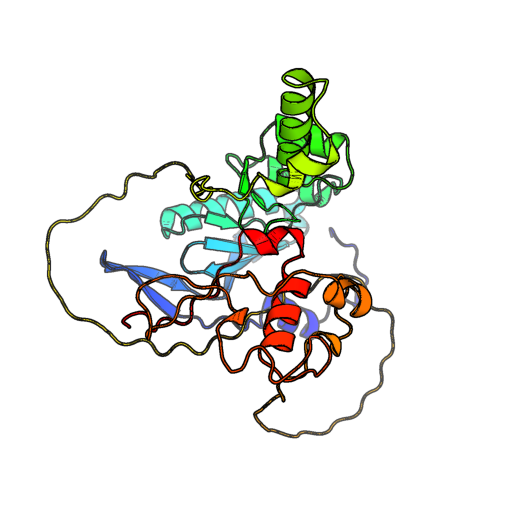2.726 -24.321 1.00 75.81 243 VAL A C 1
ATOM 1920 O O . VAL A 1 243 ? 0.472 -12.233 -23.226 1.00 75.81 243 VAL A O 1
ATOM 1923 N N . PRO A 1 244 ? 0.704 -12.218 -25.464 1.00 78.44 244 PRO A N 1
ATOM 1924 C CA . PRO A 1 244 ? 1.567 -11.038 -25.497 1.00 78.44 244 PRO A CA 1
ATOM 1925 C C . PRO A 1 244 ? 0.889 -9.844 -24.818 1.00 78.44 244 PRO A C 1
ATOM 1927 O O . PRO A 1 244 ? -0.290 -9.578 -25.067 1.00 78.44 244 PRO A O 1
ATOM 1930 N N . LEU A 1 245 ? 1.617 -9.103 -23.988 1.00 80.31 245 LEU A N 1
ATOM 1931 C CA . LEU A 1 245 ? 1.091 -7.996 -23.189 1.00 80.31 245 LEU A CA 1
ATOM 1932 C C . LEU A 1 245 ? 0.306 -6.988 -24.037 1.00 80.31 245 LEU A C 1
ATOM 1934 O O . LEU A 1 245 ? -0.763 -6.549 -23.631 1.00 80.31 245 LEU A O 1
ATOM 1938 N N . PHE A 1 246 ? 0.790 -6.657 -25.234 1.00 79.00 246 PHE A N 1
ATOM 1939 C CA . PHE A 1 246 ? 0.131 -5.690 -26.120 1.00 79.00 246 PHE A CA 1
ATOM 1940 C C . PHE A 1 246 ? -1.230 -6.145 -26.664 1.00 79.00 246 PHE A C 1
ATOM 1942 O O . PHE A 1 246 ? -1.942 -5.353 -27.278 1.00 79.00 246 PHE A O 1
ATOM 1949 N N . THR A 1 247 ? -1.583 -7.416 -26.477 1.00 76.38 247 THR A N 1
ATOM 1950 C CA . THR A 1 247 ? -2.923 -7.935 -26.783 1.00 76.38 247 THR A CA 1
ATOM 1951 C C . THR A 1 247 ? -3.856 -7.879 -25.574 1.00 76.38 247 THR A C 1
ATOM 1953 O O . THR A 1 247 ? -5.074 -7.912 -25.740 1.00 76.38 247 THR A O 1
ATOM 1956 N N . SER A 1 248 ? -3.308 -7.725 -24.362 1.00 71.12 248 SER A N 1
ATOM 1957 C CA . SER A 1 248 ? -4.088 -7.294 -23.208 1.00 71.12 248 SER A CA 1
ATOM 1958 C C . SER A 1 248 ? -4.353 -5.797 -23.383 1.00 71.12 248 SER A C 1
ATOM 1960 O O . SER A 1 248 ? -3.421 -5.010 -23.520 1.00 71.12 248 SER A O 1
ATOM 1962 N N . ASN A 1 249 ? -5.617 -5.374 -23.435 1.00 66.31 249 ASN A N 1
ATOM 1963 C CA . ASN A 1 249 ? -5.999 -3.954 -23.495 1.00 66.31 249 ASN A CA 1
ATOM 1964 C C . ASN A 1 249 ? -5.697 -3.234 -22.158 1.00 66.31 249 ASN A C 1
ATOM 1966 O O . ASN A 1 249 ? -6.554 -2.541 -21.614 1.00 66.31 249 ASN A O 1
ATOM 1970 N N . MET A 1 250 ? -4.507 -3.446 -21.588 1.00 78.94 250 MET A N 1
ATOM 1971 C CA . MET A 1 250 ? -4.072 -2.892 -20.317 1.00 78.94 250 MET A CA 1
ATOM 1972 C C . MET A 1 250 ? -3.977 -1.362 -20.436 1.00 78.94 250 MET A C 1
ATOM 1974 O O . MET A 1 250 ? -3.210 -0.857 -21.266 1.00 78.94 250 MET A O 1
ATOM 1978 N N . PRO A 1 251 ? -4.754 -0.605 -19.639 1.00 75.88 251 PRO A N 1
ATOM 1979 C CA . PRO A 1 251 ? -4.686 0.850 -19.637 1.00 75.88 251 PRO A CA 1
ATOM 1980 C C . PRO A 1 251 ? -3.285 1.352 -19.269 1.00 75.88 251 PRO A C 1
ATOM 1982 O O . PRO A 1 251 ? -2.624 0.785 -18.406 1.00 75.88 251 PRO A O 1
ATOM 1985 N N . GLY A 1 252 ? -2.843 2.438 -19.907 1.00 78.69 252 GLY A N 1
ATOM 1986 C CA . GLY A 1 252 ? -1.569 3.104 -19.603 1.00 78.69 252 GLY A CA 1
ATOM 1987 C C . GLY A 1 252 ? -0.369 2.649 -20.438 1.00 78.69 252 GLY A C 1
ATOM 1988 O O . GLY A 1 252 ? 0.625 3.370 -20.483 1.00 78.69 252 GLY A O 1
ATOM 1989 N N . LEU A 1 253 ? -0.459 1.527 -21.161 1.00 83.69 253 LEU A N 1
ATOM 1990 C CA . LEU A 1 253 ? 0.638 1.091 -22.026 1.00 83.69 253 LEU A CA 1
ATOM 1991 C C . LEU A 1 253 ? 0.846 2.042 -23.222 1.00 83.69 253 LEU A C 1
ATOM 1993 O O . LEU A 1 253 ? -0.126 2.483 -23.850 1.00 83.69 253 LEU A O 1
ATOM 1997 N N . PRO A 1 254 ? 2.106 2.337 -23.600 1.00 85.25 254 PRO A N 1
ATOM 1998 C CA . PRO A 1 254 ? 2.400 3.076 -24.819 1.00 85.25 254 PRO A CA 1
ATOM 1999 C C . PRO A 1 254 ? 1.934 2.298 -26.055 1.00 85.25 254 PRO A C 1
ATOM 2001 O O . PRO A 1 254 ? 1.988 1.069 -26.112 1.00 85.25 254 PRO A O 1
ATOM 2004 N N . SER A 1 255 ? 1.510 3.027 -27.092 1.00 86.12 255 SER A N 1
ATOM 2005 C CA . SER A 1 255 ? 1.125 2.403 -28.361 1.00 86.12 255 SER A CA 1
ATOM 2006 C C . SER A 1 255 ? 2.294 1.633 -28.978 1.00 86.12 255 SER A C 1
ATOM 2008 O O . SER A 1 255 ? 3.449 2.041 -28.850 1.00 86.12 255 SER A O 1
ATOM 2010 N N . MET A 1 256 ? 2.003 0.588 -29.754 1.00 84.38 256 MET A N 1
ATOM 2011 C CA . MET A 1 256 ? 3.039 -0.178 -30.455 1.00 84.38 256 MET A CA 1
ATOM 2012 C C . MET A 1 256 ? 3.935 0.706 -31.344 1.00 84.38 256 MET A C 1
ATOM 2014 O O . MET A 1 256 ? 5.142 0.501 -31.431 1.00 84.38 256 MET A O 1
ATOM 2018 N N . ALA A 1 257 ? 3.358 1.738 -31.969 1.00 84.50 257 ALA A N 1
ATOM 2019 C CA . ALA A 1 257 ? 4.098 2.703 -32.781 1.00 84.50 257 ALA A CA 1
ATOM 2020 C C . ALA A 1 257 ? 5.045 3.587 -31.952 1.00 84.50 257 ALA A C 1
ATOM 2022 O O . ALA A 1 257 ? 6.052 4.062 -32.474 1.00 84.50 257 ALA A O 1
ATOM 2023 N N . THR A 1 258 ? 4.721 3.817 -30.678 1.00 88.38 258 THR A N 1
ATOM 2024 C CA . THR A 1 258 ? 5.592 4.503 -29.719 1.00 88.38 258 THR A CA 1
ATOM 2025 C C . THR A 1 258 ? 6.741 3.587 -29.311 1.00 88.38 258 THR A C 1
ATOM 2027 O O . THR A 1 258 ? 7.894 3.993 -29.408 1.00 88.38 258 THR A O 1
ATOM 2030 N N . VAL A 1 259 ? 6.437 2.342 -28.930 1.00 89.00 259 VAL A N 1
ATOM 2031 C CA . VAL A 1 259 ? 7.442 1.369 -28.470 1.00 89.00 259 VAL A CA 1
ATOM 2032 C C . VAL A 1 259 ? 8.444 1.027 -29.570 1.00 89.00 259 VAL A C 1
ATOM 2034 O O . VAL A 1 259 ? 9.639 0.942 -29.311 1.00 89.00 259 VAL A O 1
ATOM 2037 N N . ALA A 1 260 ? 7.996 0.934 -30.824 1.00 88.56 260 ALA A N 1
ATOM 2038 C CA . ALA A 1 260 ? 8.871 0.706 -31.974 1.00 88.56 260 ALA A CA 1
ATOM 2039 C C . ALA A 1 260 ? 9.910 1.825 -32.215 1.00 88.56 260 ALA A C 1
ATOM 2041 O O . ALA A 1 260 ? 10.821 1.638 -33.017 1.00 88.56 260 ALA A O 1
ATOM 2042 N N . ARG A 1 261 ? 9.777 2.990 -31.561 1.00 89.75 261 ARG A N 1
ATOM 2043 C CA . ARG A 1 261 ? 10.755 4.094 -31.617 1.00 89.75 261 ARG A CA 1
ATOM 2044 C C . ARG A 1 261 ? 11.766 4.057 -30.473 1.00 89.75 261 ARG A C 1
ATOM 2046 O O . ARG A 1 261 ? 12.676 4.881 -30.461 1.00 89.75 261 ARG A O 1
ATOM 2053 N N . TYR A 1 262 ? 11.587 3.172 -29.495 1.00 91.75 262 TYR A N 1
ATOM 2054 C CA . TYR A 1 262 ? 12.519 3.045 -28.382 1.00 91.75 262 TYR A CA 1
ATOM 2055 C C . TYR A 1 262 ? 13.824 2.403 -28.847 1.00 91.75 262 TYR A C 1
ATOM 2057 O O . TYR A 1 262 ? 13.824 1.450 -29.625 1.00 91.75 262 TYR A O 1
ATOM 2065 N N . HIS A 1 263 ? 14.942 2.923 -28.343 1.00 91.44 263 HIS A N 1
ATOM 2066 C CA . HIS A 1 263 ? 16.263 2.357 -28.585 1.00 91.44 263 HIS A CA 1
ATOM 2067 C C . HIS A 1 263 ? 16.535 1.242 -27.574 1.00 91.44 263 HIS A C 1
ATOM 2069 O O . HIS A 1 263 ? 16.926 1.509 -26.441 1.00 91.44 263 HIS A O 1
ATOM 2075 N N . LEU A 1 264 ? 16.254 -0.002 -27.966 1.00 94.56 264 LEU A N 1
ATOM 2076 C CA . LEU A 1 264 ? 16.345 -1.173 -27.083 1.00 94.56 264 LEU A CA 1
ATOM 2077 C C . LEU A 1 264 ? 17.681 -1.922 -27.200 1.00 94.56 264 LEU A C 1
ATOM 2079 O O . LEU A 1 264 ? 18.010 -2.717 -26.325 1.00 94.56 264 LEU A O 1
ATOM 2083 N N . ASP A 1 265 ? 18.441 -1.679 -28.270 1.00 92.12 265 ASP A N 1
ATOM 2084 C CA . ASP A 1 265 ? 19.612 -2.482 -28.652 1.00 92.12 265 ASP A CA 1
ATOM 2085 C C . ASP A 1 265 ? 20.731 -2.462 -27.598 1.00 92.12 265 ASP A C 1
ATOM 2087 O O . ASP A 1 265 ? 21.424 -3.462 -27.395 1.00 92.12 265 ASP A O 1
ATOM 2091 N N . ASP A 1 266 ? 20.866 -1.339 -26.890 1.00 91.56 266 ASP A N 1
ATOM 2092 C CA . ASP A 1 266 ? 21.935 -1.105 -25.918 1.00 91.56 266 ASP A CA 1
ATOM 2093 C C . ASP A 1 266 ? 21.574 -1.508 -24.482 1.00 91.56 266 ASP A C 1
ATOM 2095 O O . ASP A 1 266 ? 22.387 -1.311 -23.575 1.00 91.56 266 ASP A O 1
ATOM 2099 N N . ILE A 1 267 ? 20.387 -2.087 -24.249 1.00 93.88 267 ILE A N 1
ATOM 2100 C CA . ILE A 1 267 ? 20.002 -2.564 -22.913 1.00 93.88 267 ILE A CA 1
ATOM 2101 C C . ILE A 1 267 ? 21.033 -3.608 -22.447 1.00 93.88 267 ILE A C 1
ATOM 2103 O O . ILE A 1 267 ? 21.260 -4.599 -23.145 1.00 93.88 267 ILE A O 1
ATOM 2107 N N . PRO A 1 268 ? 21.675 -3.431 -21.281 1.00 92.25 268 PRO A N 1
ATOM 2108 C CA . PRO A 1 268 ? 22.613 -4.411 -20.756 1.00 92.25 268 PRO A CA 1
ATOM 2109 C C . PRO A 1 268 ? 21.941 -5.733 -20.367 1.00 92.25 268 PRO A C 1
ATOM 2111 O O . PRO A 1 268 ? 20.894 -5.750 -19.719 1.00 92.25 268 PRO A O 1
ATOM 2114 N N . ILE A 1 269 ? 22.599 -6.849 -20.683 1.00 91.56 269 ILE A N 1
ATOM 2115 C CA . ILE A 1 269 ? 22.241 -8.193 -20.230 1.00 91.56 269 ILE A CA 1
ATOM 2116 C C . ILE A 1 269 ? 23.415 -8.864 -19.499 1.00 91.56 269 ILE A C 1
ATOM 2118 O O . ILE A 1 269 ? 24.581 -8.732 -19.879 1.00 91.56 269 ILE A O 1
ATOM 2122 N N . LEU A 1 270 ? 23.093 -9.599 -18.435 1.00 87.00 270 LEU A N 1
ATOM 2123 C CA . LEU A 1 270 ? 23.971 -10.511 -17.705 1.00 87.00 270 LEU A CA 1
ATOM 2124 C C . LEU A 1 270 ? 23.488 -11.941 -17.911 1.00 87.00 270 LEU A C 1
ATOM 2126 O O . LEU A 1 270 ? 22.303 -12.230 -17.796 1.00 87.00 270 LEU A O 1
ATOM 2130 N N . THR A 1 271 ? 24.408 -12.862 -18.175 1.00 85.12 271 THR A N 1
ATOM 2131 C CA . THR A 1 271 ? 24.092 -14.290 -18.308 1.00 85.12 271 THR A CA 1
ATOM 2132 C C . THR A 1 271 ? 25.084 -15.107 -17.496 1.00 85.12 271 THR A C 1
ATOM 2134 O O . THR A 1 271 ? 26.202 -14.666 -17.249 1.00 85.12 271 THR A O 1
ATOM 2137 N N . SER A 1 272 ? 24.733 -16.336 -17.112 1.00 81.25 272 SER A N 1
ATOM 2138 C CA . SER A 1 272 ? 25.705 -17.242 -16.476 1.00 81.25 272 SER A CA 1
ATOM 2139 C C . SER A 1 272 ? 26.876 -17.638 -17.388 1.00 81.25 272 SER A C 1
ATOM 2141 O O . SER A 1 272 ? 27.835 -18.233 -16.906 1.00 81.25 272 SER A O 1
ATOM 2143 N N . LEU A 1 273 ? 26.802 -17.345 -18.692 1.00 76.94 273 LEU A N 1
ATOM 2144 C CA . LEU A 1 273 ? 27.818 -17.715 -19.680 1.00 76.94 273 LEU A CA 1
ATOM 2145 C C . LEU A 1 273 ? 28.944 -16.681 -19.794 1.00 76.94 273 LEU A C 1
ATOM 2147 O O . LEU A 1 273 ? 30.017 -17.018 -20.292 1.00 76.94 273 LEU A O 1
ATOM 2151 N N . GLN A 1 274 ? 28.718 -15.439 -19.351 1.00 74.06 274 GLN A N 1
ATOM 2152 C CA . GLN A 1 274 ? 29.702 -14.360 -19.430 1.00 74.06 274 GLN A CA 1
ATOM 2153 C C . GLN A 1 274 ? 29.809 -13.606 -18.096 1.00 74.06 274 GLN A C 1
ATOM 2155 O O . GLN A 1 274 ? 28.791 -13.303 -17.480 1.00 74.06 274 GLN A O 1
ATOM 2160 N N . PRO A 1 275 ? 31.028 -13.272 -17.631 1.00 74.44 275 PRO A N 1
ATOM 2161 C CA . PRO A 1 275 ? 31.223 -12.619 -16.336 1.00 74.44 275 PRO A CA 1
ATOM 2162 C C . PRO A 1 275 ? 30.852 -11.128 -16.336 1.00 74.44 275 PRO A C 1
ATOM 2164 O O . PRO A 1 275 ? 30.702 -10.540 -15.267 1.00 74.44 275 PRO A O 1
ATOM 2167 N N . THR A 1 276 ? 30.742 -10.507 -17.510 1.00 79.19 276 THR A N 1
ATOM 2168 C CA . THR A 1 276 ? 30.511 -9.069 -17.681 1.00 79.19 276 THR A CA 1
ATOM 2169 C C . THR A 1 276 ? 29.190 -8.798 -18.385 1.00 79.19 276 THR A C 1
ATOM 2171 O O . THR A 1 276 ? 28.731 -9.606 -19.188 1.00 79.19 276 THR A O 1
ATOM 2174 N N . MET A 1 277 ? 28.612 -7.630 -18.105 1.00 84.88 277 MET A N 1
ATOM 2175 C CA . MET A 1 277 ? 27.444 -7.109 -18.816 1.00 84.88 277 MET A CA 1
ATOM 2176 C C . MET A 1 277 ? 27.806 -6.837 -20.279 1.00 84.88 277 MET A C 1
ATOM 2178 O O . MET A 1 277 ? 28.898 -6.333 -20.553 1.00 84.88 277 MET A O 1
ATOM 2182 N N . PHE A 1 278 ? 26.892 -7.121 -21.200 1.00 82.75 278 PHE A N 1
ATOM 2183 C CA . PHE A 1 278 ? 27.019 -6.745 -22.608 1.00 82.75 278 PHE A CA 1
ATOM 2184 C C . PHE A 1 278 ? 25.651 -6.321 -23.172 1.00 82.75 278 PHE A C 1
ATOM 2186 O O . PHE A 1 278 ? 24.635 -6.732 -22.621 1.00 82.75 278 PHE A O 1
ATOM 2193 N N . PRO A 1 279 ? 25.589 -5.485 -24.222 1.00 89.12 279 PRO A N 1
ATOM 2194 C CA . PRO A 1 279 ? 24.327 -5.108 -24.865 1.00 89.12 279 PRO A CA 1
ATOM 2195 C C . PRO A 1 279 ? 23.524 -6.296 -25.410 1.00 89.12 279 PRO A C 1
ATOM 2197 O O . PRO A 1 279 ? 24.098 -7.213 -26.006 1.00 89.12 279 PRO A O 1
ATOM 2200 N N . VAL A 1 280 ? 22.195 -6.263 -25.277 1.00 91.31 280 VAL A N 1
ATOM 2201 C CA . VAL A 1 280 ? 21.294 -7.310 -25.795 1.00 91.31 280 VAL A CA 1
ATOM 2202 C C . VAL A 1 280 ? 21.453 -7.554 -27.295 1.00 91.31 280 VAL A C 1
ATOM 2204 O O . VAL A 1 280 ? 21.282 -8.694 -27.722 1.00 91.31 280 VAL A O 1
ATOM 2207 N N . HIS A 1 281 ? 21.855 -6.550 -28.084 1.00 90.88 281 HIS A N 1
ATOM 2208 C CA . HIS A 1 281 ? 22.065 -6.711 -29.526 1.00 90.88 281 HIS A CA 1
ATOM 2209 C C . HIS A 1 281 ? 23.191 -7.696 -29.902 1.00 90.88 281 HIS A C 1
ATOM 2211 O O . HIS A 1 281 ? 23.315 -8.079 -31.062 1.00 90.88 281 HIS A O 1
ATOM 2217 N N . TYR A 1 282 ? 24.040 -8.109 -28.953 1.00 87.69 282 TYR A N 1
ATOM 2218 C CA . TYR A 1 282 ? 25.033 -9.167 -29.182 1.00 87.69 282 TYR A CA 1
ATOM 2219 C C . TYR A 1 282 ? 24.458 -10.583 -29.040 1.00 87.69 282 TYR A C 1
ATOM 2221 O O . TYR A 1 282 ? 25.144 -11.556 -29.366 1.00 87.69 282 TYR A O 1
ATOM 2229 N N . LEU A 1 283 ? 23.228 -10.739 -28.542 1.00 88.44 283 LEU A N 1
ATOM 2230 C CA . LEU A 1 283 ? 22.563 -12.037 -28.507 1.00 88.44 283 LEU A CA 1
ATOM 2231 C C . LEU A 1 283 ? 22.168 -12.451 -29.925 1.00 88.44 283 LEU A C 1
ATOM 2233 O O . LEU A 1 283 ? 21.504 -11.699 -30.628 1.00 88.44 283 LEU A O 1
ATOM 2237 N N . ALA A 1 284 ? 22.484 -13.689 -30.311 1.00 88.44 284 ALA A N 1
ATOM 2238 C CA . ALA A 1 284 ? 22.102 -14.226 -31.621 1.00 88.44 284 ALA A CA 1
ATOM 2239 C C . ALA A 1 284 ? 20.582 -14.158 -31.872 1.00 88.44 284 ALA A C 1
ATOM 2241 O O . ALA A 1 284 ? 20.154 -13.880 -32.986 1.00 88.44 284 ALA A O 1
ATOM 2242 N N . VAL A 1 285 ? 19.783 -14.337 -30.813 1.00 89.88 285 VAL A N 1
ATOM 2243 C CA . VAL A 1 285 ? 18.314 -14.299 -30.868 1.00 89.88 285 VAL A CA 1
ATOM 2244 C C . VAL A 1 285 ? 17.728 -12.889 -30.991 1.00 89.88 285 VAL A C 1
ATOM 2246 O O . VAL A 1 285 ? 16.527 -12.746 -31.206 1.00 89.88 285 VAL A O 1
ATOM 2249 N N . TRP A 1 286 ? 18.534 -11.831 -30.822 1.00 93.38 286 TRP A N 1
ATOM 2250 C CA . TRP A 1 286 ? 18.034 -10.452 -30.813 1.00 93.38 286 TRP A CA 1
ATOM 2251 C C . TRP A 1 286 ? 17.399 -10.054 -32.148 1.00 93.38 286 TRP A C 1
ATOM 2253 O O . TRP A 1 286 ? 16.344 -9.419 -32.173 1.00 93.38 286 TRP A O 1
ATOM 2263 N N . ASP A 1 287 ? 18.008 -10.464 -33.259 1.00 90.31 287 ASP A N 1
ATOM 2264 C CA . ASP A 1 287 ? 17.559 -10.116 -34.611 1.00 90.31 287 ASP A CA 1
ATOM 2265 C C . ASP A 1 287 ? 16.657 -11.173 -35.258 1.00 90.31 287 ASP A C 1
ATOM 2267 O O . ASP A 1 287 ? 16.219 -10.998 -36.393 1.00 90.31 287 ASP A O 1
ATOM 2271 N N . GLU A 1 288 ? 16.312 -12.242 -34.535 1.00 91.38 288 GLU A N 1
ATOM 2272 C CA . GLU A 1 288 ? 15.375 -13.271 -35.013 1.00 91.38 288 GLU A CA 1
ATOM 2273 C C . GLU A 1 288 ? 13.927 -12.762 -35.107 1.00 91.38 288 GLU A C 1
ATOM 2275 O O . GLU A 1 288 ? 13.070 -13.433 -35.684 1.00 91.38 288 GLU A O 1
ATOM 2280 N N . GLY A 1 289 ? 13.647 -11.573 -34.567 1.00 89.44 289 GLY A N 1
ATOM 2281 C CA . GLY A 1 289 ? 12.316 -10.991 -34.551 1.00 89.44 289 GLY A CA 1
ATOM 2282 C C . GLY A 1 289 ? 12.285 -9.474 -34.404 1.00 89.44 289 GLY A C 1
ATOM 2283 O O . GLY A 1 289 ? 13.307 -8.782 -34.431 1.00 89.44 289 GLY A O 1
ATOM 2284 N N . THR A 1 290 ? 11.074 -8.943 -34.270 1.00 90.44 290 THR A N 1
ATOM 2285 C CA . THR A 1 290 ? 10.789 -7.511 -34.156 1.00 90.44 290 THR A CA 1
ATOM 2286 C C . THR A 1 290 ? 10.020 -7.210 -32.877 1.00 90.44 290 THR A C 1
ATOM 2288 O O . THR A 1 290 ? 9.454 -8.086 -32.234 1.00 90.44 290 THR A O 1
ATOM 2291 N N . VAL A 1 291 ? 9.931 -5.927 -32.529 1.00 88.62 291 VAL A N 1
ATOM 2292 C CA . VAL A 1 291 ? 9.123 -5.447 -31.397 1.00 88.62 291 VAL A CA 1
ATOM 2293 C C . VAL A 1 291 ? 7.644 -5.861 -31.508 1.00 88.62 291 VAL A C 1
ATOM 2295 O O . VAL A 1 291 ? 6.960 -5.952 -30.494 1.00 88.62 291 VAL A O 1
ATOM 2298 N N . THR A 1 292 ? 7.141 -6.150 -32.712 1.00 83.31 292 THR A N 1
ATOM 2299 C CA . THR A 1 292 ? 5.710 -6.368 -32.979 1.00 83.31 292 THR A CA 1
ATOM 2300 C C . THR A 1 292 ? 5.317 -7.824 -33.227 1.00 83.31 292 THR A C 1
ATOM 2302 O O . THR A 1 292 ? 4.150 -8.079 -33.508 1.00 83.31 292 THR A O 1
ATOM 2305 N N . ASP A 1 293 ? 6.252 -8.774 -33.205 1.00 84.56 293 ASP A N 1
ATOM 2306 C CA . ASP A 1 293 ? 5.957 -10.167 -33.584 1.00 84.56 293 ASP A CA 1
ATOM 2307 C C . ASP A 1 293 ? 5.241 -10.991 -32.496 1.00 84.56 293 ASP A C 1
ATOM 2309 O O . ASP A 1 293 ? 4.729 -12.070 -32.783 1.00 84.56 293 ASP A O 1
ATOM 2313 N N . GLY A 1 294 ? 5.183 -10.485 -31.259 1.00 84.38 294 GLY A N 1
ATOM 2314 C CA . GLY A 1 294 ? 4.509 -11.107 -30.116 1.00 84.38 294 GLY A CA 1
ATOM 2315 C C . GLY A 1 294 ? 5.271 -12.250 -29.431 1.00 84.38 294 GLY A C 1
ATOM 2316 O O . GLY A 1 294 ? 4.869 -12.679 -28.347 1.00 84.38 294 GLY A O 1
ATOM 2317 N N . THR A 1 295 ? 6.361 -12.754 -30.017 1.00 85.50 295 THR A N 1
ATOM 2318 C CA . THR A 1 295 ? 7.009 -13.994 -29.545 1.00 85.50 295 THR A CA 1
ATOM 2319 C C . THR A 1 295 ? 8.521 -13.920 -29.402 1.00 85.50 295 THR A C 1
ATOM 2321 O O . THR A 1 295 ? 9.080 -14.702 -28.634 1.00 85.50 295 THR A O 1
ATOM 2324 N N . SER A 1 296 ? 9.205 -13.026 -30.118 1.00 90.69 296 SER A N 1
ATOM 2325 C CA . SER A 1 296 ? 10.665 -12.957 -30.062 1.00 90.69 296 SER A CA 1
ATOM 2326 C C . SER A 1 296 ? 11.168 -12.397 -28.740 1.00 90.69 296 SER A C 1
ATOM 2328 O O . SER A 1 296 ? 10.468 -11.684 -28.018 1.00 90.69 296 SER A O 1
ATOM 2330 N N . PHE A 1 297 ? 12.442 -12.659 -28.448 1.00 91.88 297 PHE A N 1
ATOM 2331 C CA . PHE A 1 297 ? 13.112 -12.048 -27.306 1.00 91.88 297 PHE A CA 1
ATOM 2332 C C . PHE A 1 297 ? 13.053 -10.510 -27.371 1.00 91.88 297 PHE A C 1
ATOM 2334 O O . PHE A 1 297 ? 12.772 -9.866 -26.362 1.00 91.88 297 PHE A O 1
ATOM 2341 N N . LYS A 1 298 ? 13.219 -9.920 -28.566 1.00 94.31 298 LYS A N 1
ATOM 2342 C CA . LYS A 1 298 ? 13.094 -8.470 -28.789 1.00 94.31 298 LYS A CA 1
ATOM 2343 C C . LYS A 1 298 ? 11.689 -7.959 -28.455 1.00 94.31 298 LYS A C 1
ATOM 2345 O O . LYS A 1 298 ? 11.568 -6.943 -27.773 1.00 94.31 298 LYS A O 1
ATOM 2350 N N . ASN A 1 299 ? 10.636 -8.677 -28.854 1.00 93.50 299 ASN A N 1
ATOM 2351 C CA . ASN A 1 299 ? 9.269 -8.358 -28.436 1.00 93.50 299 ASN A CA 1
ATOM 2352 C C . ASN A 1 299 ? 9.102 -8.435 -26.910 1.00 93.50 299 ASN A C 1
ATOM 2354 O O . ASN A 1 299 ? 8.539 -7.513 -26.330 1.00 93.50 299 ASN A O 1
ATOM 2358 N N . LYS A 1 300 ? 9.641 -9.459 -26.238 1.00 93.19 300 LYS A N 1
ATOM 2359 C CA . LYS A 1 300 ? 9.539 -9.580 -24.770 1.00 93.19 300 LYS A CA 1
ATOM 2360 C C . LYS A 1 300 ? 10.260 -8.470 -24.015 1.00 93.19 300 LYS A C 1
ATOM 2362 O O . LYS A 1 300 ? 9.725 -7.951 -23.038 1.00 93.19 300 LYS A O 1
ATOM 2367 N N . VAL A 1 301 ? 11.429 -8.045 -24.492 1.00 94.12 301 VAL A N 1
ATOM 2368 C CA . VAL A 1 301 ? 12.114 -6.865 -23.944 1.00 94.12 301 VAL A CA 1
ATOM 2369 C C . VAL A 1 301 ? 11.288 -5.599 -24.177 1.00 94.12 301 VAL A C 1
ATOM 2371 O O . VAL A 1 301 ? 11.173 -4.770 -23.279 1.00 94.12 301 VAL A O 1
ATOM 2374 N N . ALA A 1 302 ? 10.654 -5.460 -25.342 1.00 93.62 302 ALA A N 1
ATOM 2375 C CA . ALA A 1 302 ? 9.787 -4.324 -25.625 1.00 93.62 302 ALA A CA 1
ATOM 2376 C C . ALA A 1 302 ? 8.512 -4.300 -24.761 1.00 93.62 302 ALA A C 1
ATOM 2378 O O . ALA A 1 302 ? 8.101 -3.225 -24.335 1.00 93.62 302 ALA A O 1
ATOM 2379 N N . GLU A 1 303 ? 7.912 -5.458 -24.464 1.00 92.62 303 GLU A N 1
ATOM 2380 C CA . GLU A 1 303 ? 6.792 -5.585 -23.518 1.00 92.62 303 GLU A CA 1
ATOM 2381 C C . GLU A 1 303 ? 7.205 -5.157 -22.109 1.00 92.62 303 GLU A C 1
ATOM 2383 O O . GLU A 1 303 ? 6.516 -4.355 -21.482 1.00 92.62 303 GLU A O 1
ATOM 2388 N N . LEU A 1 304 ? 8.365 -5.627 -21.639 1.00 91.88 304 LEU A N 1
ATOM 2389 C CA . LEU A 1 304 ? 8.923 -5.222 -20.351 1.00 91.88 304 LEU A CA 1
ATOM 2390 C C . LEU A 1 304 ? 9.119 -3.703 -20.281 1.00 91.88 304 LEU A C 1
ATOM 2392 O O . LEU A 1 304 ? 8.660 -3.065 -19.338 1.00 91.88 304 LEU A O 1
ATOM 2396 N N . VAL A 1 305 ? 9.743 -3.112 -21.301 1.00 92.94 305 VAL A N 1
ATOM 2397 C CA . VAL A 1 305 ? 9.963 -1.661 -21.375 1.00 92.94 305 VAL A CA 1
ATOM 2398 C C . VAL A 1 305 ? 8.647 -0.889 -21.484 1.00 92.94 305 VAL A C 1
ATOM 2400 O O . VAL A 1 305 ? 8.528 0.185 -20.903 1.00 92.94 305 VAL A O 1
ATOM 2403 N N . ALA A 1 306 ? 7.639 -1.416 -22.179 1.00 90.44 306 ALA A N 1
ATOM 2404 C CA . ALA A 1 306 ? 6.327 -0.783 -22.260 1.00 90.44 306 ALA A CA 1
ATOM 2405 C C . ALA A 1 306 ? 5.596 -0.759 -20.910 1.00 90.44 306 ALA A C 1
ATOM 2407 O O . ALA A 1 306 ? 4.913 0.222 -20.628 1.00 90.44 306 ALA A O 1
ATOM 2408 N N . MET A 1 307 ? 5.760 -1.793 -20.074 1.00 87.44 307 MET A N 1
ATOM 2409 C CA . MET A 1 307 ? 5.237 -1.794 -18.698 1.00 87.44 307 MET A CA 1
ATOM 2410 C C . MET A 1 307 ? 6.014 -0.857 -17.781 1.00 87.44 307 MET A C 1
ATOM 2412 O O . MET A 1 307 ? 5.428 -0.205 -16.926 1.00 87.44 307 MET A O 1
ATOM 2416 N N . MET A 1 308 ? 7.338 -0.845 -17.925 1.00 86.00 308 MET A N 1
ATOM 2417 C CA . MET A 1 308 ? 8.228 -0.094 -17.046 1.00 86.00 308 MET A CA 1
ATOM 2418 C C . MET A 1 308 ? 8.248 1.405 -17.363 1.00 86.00 308 MET A C 1
ATOM 2420 O O . MET A 1 308 ? 8.417 2.203 -16.452 1.00 86.00 308 MET A O 1
ATOM 2424 N N . GLY A 1 309 ? 8.076 1.782 -18.630 1.00 85.94 309 GLY A N 1
ATOM 2425 C CA . GLY A 1 309 ? 8.301 3.140 -19.122 1.00 85.94 309 GLY A CA 1
ATOM 2426 C C . GLY A 1 309 ? 9.654 3.281 -19.829 1.00 85.94 309 GLY A C 1
ATOM 2427 O O . GLY A 1 309 ? 10.662 2.683 -19.447 1.00 85.94 309 GLY A O 1
ATOM 2428 N N . SER A 1 310 ? 9.694 4.069 -20.908 1.00 86.75 310 SER A N 1
ATOM 2429 C CA . SER A 1 310 ? 10.913 4.264 -21.714 1.00 86.75 310 SER A CA 1
ATOM 2430 C C . SER A 1 310 ? 12.021 5.042 -21.007 1.00 86.75 310 SER A C 1
ATOM 2432 O O . SER A 1 310 ? 13.190 4.927 -21.359 1.00 86.75 310 SER A O 1
ATOM 2434 N N . ASP A 1 311 ? 11.658 5.848 -20.021 1.00 86.75 311 ASP A N 1
ATOM 2435 C CA . ASP A 1 311 ? 12.557 6.596 -19.146 1.00 86.75 311 ASP A CA 1
ATOM 2436 C C . ASP A 1 311 ? 13.421 5.680 -18.257 1.00 86.75 311 ASP A C 1
ATOM 2438 O O . ASP A 1 311 ? 14.515 6.075 -17.842 1.00 86.75 311 ASP A O 1
ATOM 2442 N N . LEU A 1 312 ? 12.990 4.430 -18.044 1.00 86.25 312 LEU A N 1
ATOM 2443 C CA . LEU A 1 312 ? 13.739 3.408 -17.312 1.00 86.25 312 LEU A CA 1
ATOM 2444 C C . LEU A 1 312 ? 14.727 2.604 -18.161 1.00 86.25 312 LEU A C 1
ATOM 2446 O O . LEU A 1 312 ? 15.590 1.943 -17.581 1.00 86.25 312 LEU A O 1
ATOM 2450 N N . ILE A 1 313 ? 14.661 2.669 -19.498 1.00 87.94 313 ILE A N 1
ATOM 2451 C CA . ILE A 1 313 ? 15.579 1.939 -20.401 1.00 87.94 313 ILE A CA 1
ATOM 2452 C C . ILE A 1 313 ? 17.049 2.073 -19.965 1.00 87.94 313 ILE A C 1
ATOM 2454 O O . ILE A 1 313 ? 17.737 1.056 -19.895 1.00 87.94 313 ILE A O 1
ATOM 2458 N N . PRO A 1 314 ? 17.555 3.267 -19.602 1.00 84.44 314 PRO A N 1
ATOM 2459 C CA . PRO A 1 314 ? 18.972 3.417 -19.280 1.00 84.44 314 PRO A CA 1
ATOM 2460 C C . PRO A 1 314 ? 19.368 2.895 -17.886 1.00 84.44 314 PRO A C 1
ATOM 2462 O O . PRO A 1 314 ? 20.554 2.799 -17.578 1.00 84.44 314 PRO A O 1
ATOM 2465 N N . GLN A 1 315 ? 18.389 2.585 -17.030 1.00 85.88 315 GLN A N 1
ATOM 2466 C CA . GLN A 1 315 ? 18.586 1.970 -15.709 1.00 85.88 315 GLN A CA 1
ATOM 2467 C C . GLN A 1 315 ? 18.337 0.458 -15.736 1.00 85.88 315 GLN A C 1
ATOM 2469 O O . GLN A 1 315 ? 18.596 -0.236 -14.750 1.00 85.88 315 GLN A O 1
ATOM 2474 N N . LEU A 1 316 ? 17.809 -0.054 -16.847 1.00 88.75 316 LEU A N 1
ATOM 2475 C CA . LEU A 1 316 ? 17.459 -1.450 -17.001 1.00 88.75 316 LEU A CA 1
ATOM 2476 C C . LEU A 1 316 ? 18.720 -2.299 -17.180 1.00 88.75 316 LEU A C 1
ATOM 2478 O O . LEU A 1 316 ? 19.614 -1.965 -17.948 1.00 88.75 316 LEU A O 1
ATOM 2482 N N . CYS A 1 317 ? 18.764 -3.436 -16.497 1.00 91.06 317 CYS A N 1
ATOM 2483 C CA . CYS A 1 317 ? 19.701 -4.515 -16.774 1.00 91.06 317 CYS A CA 1
ATOM 2484 C C . CYS A 1 317 ? 18.936 -5.831 -16.688 1.00 91.06 317 CYS A C 1
ATOM 2486 O O . CYS A 1 317 ? 18.273 -6.099 -15.687 1.00 91.06 317 CYS A O 1
ATOM 2488 N N . LEU A 1 318 ? 19.047 -6.663 -17.718 1.00 92.50 318 LEU A N 1
ATOM 2489 C CA . LEU A 1 318 ? 18.423 -7.978 -17.742 1.00 92.50 318 LEU A CA 1
ATOM 2490 C C . LEU A 1 318 ? 19.387 -9.006 -17.140 1.00 92.50 318 LEU A C 1
ATOM 2492 O O . LEU A 1 318 ? 20.393 -9.337 -17.759 1.00 92.50 318 LEU A O 1
ATOM 2496 N N . ASP A 1 319 ? 19.121 -9.507 -15.934 1.00 89.50 319 ASP A N 1
ATOM 2497 C CA . ASP A 1 319 ? 19.980 -10.509 -15.287 1.00 89.50 319 ASP A CA 1
ATOM 2498 C C . ASP A 1 319 ? 19.397 -11.921 -15.416 1.00 89.50 319 ASP A C 1
ATOM 2500 O O . ASP A 1 319 ? 18.434 -12.284 -14.749 1.00 89.50 319 ASP A O 1
ATOM 2504 N N . PHE A 1 320 ? 20.005 -12.725 -16.287 1.00 88.06 320 PHE A N 1
ATOM 2505 C CA . PHE A 1 320 ? 19.687 -14.135 -16.519 1.00 88.06 320 PHE A CA 1
ATOM 2506 C C . PHE A 1 320 ? 20.696 -15.077 -15.848 1.00 88.06 320 PHE A C 1
ATOM 2508 O O . PHE A 1 320 ? 20.815 -16.251 -16.224 1.00 88.06 320 PHE A O 1
ATOM 2515 N N . ARG A 1 321 ? 21.490 -14.598 -14.884 1.00 83.94 321 ARG A N 1
ATOM 2516 C CA . ARG A 1 321 ? 22.352 -15.492 -14.110 1.00 83.94 321 ARG A CA 1
ATOM 2517 C C . ARG A 1 321 ? 21.497 -16.400 -13.237 1.00 83.94 321 ARG A C 1
ATOM 2519 O O . ARG A 1 321 ? 20.563 -15.974 -12.568 1.00 83.94 321 ARG A O 1
ATOM 2526 N N . ARG A 1 322 ? 21.876 -17.673 -13.180 1.00 75.38 322 ARG A N 1
ATOM 2527 C CA . ARG A 1 322 ? 21.393 -18.573 -12.136 1.00 75.38 322 ARG A CA 1
ATOM 2528 C C . ARG A 1 322 ? 21.982 -18.112 -10.806 1.00 75.38 322 ARG A C 1
ATOM 2530 O O . ARG A 1 322 ? 23.188 -18.248 -10.593 1.00 75.38 322 ARG A O 1
ATOM 2537 N N . HIS A 1 323 ? 21.151 -17.552 -9.935 1.00 66.38 323 HIS A N 1
ATOM 2538 C CA . HIS A 1 323 ? 21.548 -17.313 -8.553 1.00 66.38 323 HIS A CA 1
ATOM 2539 C C . HIS A 1 323 ? 21.724 -18.665 -7.846 1.00 66.38 323 HIS A C 1
ATOM 2541 O O . HIS A 1 323 ? 20.912 -19.566 -8.069 1.00 66.38 323 HIS A O 1
ATOM 2547 N N . PRO A 1 324 ? 22.789 -18.852 -7.045 1.00 58.38 324 PRO A N 1
ATOM 2548 C CA . PRO A 1 324 ? 22.918 -20.053 -6.237 1.00 58.38 324 PRO A CA 1
ATOM 2549 C C . PRO A 1 324 ? 21.742 -20.107 -5.255 1.00 58.38 324 PRO A C 1
ATOM 2551 O O . PRO A 1 324 ? 21.558 -19.186 -4.460 1.00 58.38 324 PRO A O 1
ATOM 2554 N N . SER A 1 325 ? 20.938 -21.161 -5.397 1.00 48.53 325 SER A N 1
ATOM 2555 C CA . SER A 1 325 ? 19.800 -21.527 -4.544 1.00 48.53 325 SER A CA 1
ATOM 2556 C C . SER A 1 325 ? 20.207 -21.824 -3.109 1.00 48.53 325 SER A C 1
ATOM 2558 O O . SER A 1 325 ? 21.279 -22.453 -2.944 1.00 48.53 325 SER A O 1
#

InterPro domains:
  IPR007472 N-end rule aminoacyl transferase, C-terminal [PF04377] (2-126)
  IPR016181 Acyl-CoA N-acyltransferase [SSF55729] (45-124)
  IPR030700 N-end rule aminoacyl transferase [PTHR21367] (2-232)

Sequence (325 aa):
MVHKEPPSKISKRGFTNFLCNSPLRRETFTERSGRQKKLGSFHQCYRLDGRLVAIGVLDLLPDCVSAVYFLYHES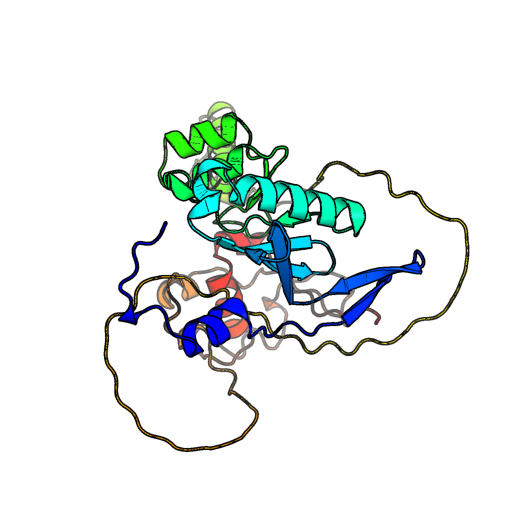IHNLSPGKLGALREIALALEGGYRWWYSGYYIHNCPKMRYKIDFAPQYVLDPELPSSWDLLDKEALAKFDKQPYVSFSHERVEEYKTKLLKQHPNGDSDNYGFGLFGLGKPLTFHGPAVEEHTPDGGDAVAGTREESGEPIAALDGEANNGDDDDSDSDAENSDSPNVPLFTSNMPGLPSMATVARYHLDDIPILTSLQPTMFPVHYLAVWDEGTVTDGTSFKNKVAELVAMMGSDLIPQLCLDFRRHPS

pLDDT: mean 75.68, std 25.55, range [21.62, 98.12]